Protein AF-A0A6F9CBX0-F1 (afdb_monomer_lite)

pLDDT: mean 70.44, std 23.25, range [24.77, 94.94]

Foldseek 3Di:
DLVADDDQFGPDDKFDKEFCQDDPDDDHYDPPVVVVVVLCVDPVSQQVPCCHVVHPDDDPDSNPDPLGDIDIGFRDKDKAFPVSDPDPPPDDPPPPDPVVVPPCDPPPPDDRIDIDDRDQADDFDWDDADPPTDTDKDKDWAAGDDSPDDCPPWDQDDWDKAFDLVCVVVLCVLQVFDNNDHSRVRGPDHDDPVSCPPTDIDIDRDTNPRWIDMRDSDPDDDDDDDTDDDDDPDDDDDDDDDDDDDDDDDDDDDDDDDDDDDD

Secondary structure (DSSP, 8-state):
-GGGEETTEESSPPEEEEESB--SSS-S--B-HHHHHHHHTSTTHHHHSTTSTT-S---SSGGG-SS--EEEE---SEEEEGGGS---SS-------TTGGGS---TTSS-SEEEE---PPP---EESSGGG-EE--EEEEE----SS--S-SPPEEEEEEEE-GGGHHHHHHHHT--TTS-TTTS-SSPPPGGGGTTS-EEEEEEESSSEEEEE---SS--PPPPP-PPPPPS-----------------------------

Sequence (263 aa):
VKRTYSHGTYRAGAMRQISLVGAVDEEVGDYFPEFISMLEESPFLERTLPWGTFSSLKLKSPKESDDGPIMWVRPGEQMIPVADIPKSPYIRRRSTNEIKNLQYLPRASEPREMLFDDRTRAHADHIGQGFERQTTAAVGVLKAVRCGEGAEPPRVTKDVICFHAGDFPNVVQRLQLDLHEPPLSQVSCTCLLPCFYGMMILHSPIHSTAT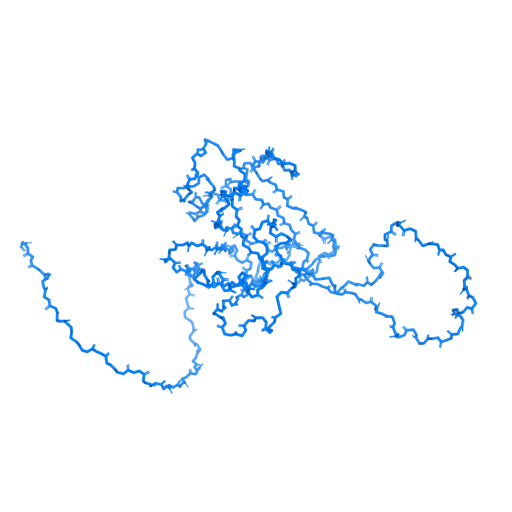LWLDVVLPGGLRACPPLRDPPGGLRACPLLKRPSRRAQGLSSIKETLQEGSG

Structure (mmCIF, N/CA/C/O backbone):
data_AF-A0A6F9CBX0-F1
#
_entry.id   AF-A0A6F9CBX0-F1
#
loop_
_atom_site.group_PDB
_atom_site.id
_atom_site.type_symbol
_atom_site.label_atom_id
_atom_site.label_alt_id
_atom_site.label_comp_id
_atom_site.label_asym_id
_atom_site.label_entity_id
_atom_site.label_seq_id
_atom_site.pdbx_PDB_ins_code
_atom_site.Cartn_x
_atom_site.Cartn_y
_atom_site.Cartn_z
_atom_site.occupancy
_atom_site.B_iso_or_equiv
_atom_site.auth_seq_id
_atom_site.auth_comp_id
_atom_site.auth_asym_id
_atom_site.auth_atom_id
_atom_site.pdbx_PDB_model_num
ATOM 1 N N . VAL A 1 1 ? 8.051 9.546 -12.289 1.00 88.19 1 VAL A N 1
ATOM 2 C CA . VAL A 1 1 ? 6.936 8.683 -12.743 1.00 88.19 1 VAL A CA 1
ATOM 3 C C . VAL A 1 1 ? 6.594 8.932 -14.211 1.00 88.19 1 VAL A C 1
ATOM 5 O O . VAL A 1 1 ? 7.078 8.165 -15.025 1.00 88.19 1 VAL A O 1
ATOM 8 N N . LYS A 1 2 ? 5.899 10.020 -14.596 1.00 92.00 2 LYS A N 1
ATOM 9 C CA . LYS A 1 2 ? 5.443 10.251 -15.992 1.00 92.00 2 LYS A CA 1
ATOM 10 C C . LYS A 1 2 ? 6.509 10.064 -17.079 1.00 92.00 2 LYS A C 1
ATOM 12 O O . LYS A 1 2 ? 6.240 9.425 -18.083 1.00 92.00 2 LYS A O 1
ATOM 17 N N . ARG A 1 3 ? 7.724 10.580 -16.862 1.00 92.44 3 ARG A N 1
ATOM 18 C CA . ARG A 1 3 ? 8.837 10.490 -17.827 1.00 92.44 3 ARG A CA 1
ATOM 19 C C . ARG A 1 3 ? 9.273 9.055 -18.147 1.00 92.44 3 ARG A C 1
ATOM 21 O O . ARG A 1 3 ? 9.777 8.815 -19.233 1.00 92.44 3 ARG A O 1
ATOM 28 N N . THR A 1 4 ? 9.150 8.139 -17.192 1.00 92.12 4 THR A N 1
ATOM 29 C CA . THR A 1 4 ? 9.693 6.774 -17.284 1.00 92.12 4 THR A CA 1
ATOM 30 C C . THR A 1 4 ? 8.614 5.703 -17.225 1.00 92.12 4 THR A C 1
ATOM 32 O O . THR A 1 4 ? 8.936 4.522 -17.124 1.00 92.12 4 THR A O 1
ATOM 35 N N . TYR A 1 5 ? 7.347 6.112 -17.253 1.00 93.56 5 TYR A N 1
ATOM 36 C CA . TYR A 1 5 ? 6.212 5.209 -17.262 1.00 93.56 5 TYR A CA 1
ATOM 37 C C . TYR A 1 5 ? 6.072 4.541 -18.631 1.00 93.56 5 TYR A C 1
ATOM 39 O O . TYR A 1 5 ? 6.150 5.210 -19.661 1.00 93.56 5 TYR A O 1
ATOM 47 N N . SER A 1 6 ? 5.843 3.232 -18.632 1.00 90.56 6 SER A N 1
ATOM 48 C CA . SER A 1 6 ? 5.586 2.443 -19.831 1.00 90.56 6 SER A CA 1
ATOM 49 C C . SER A 1 6 ? 4.774 1.204 -19.462 1.00 90.56 6 SER A C 1
ATOM 51 O O . SER A 1 6 ? 5.201 0.414 -18.625 1.00 90.56 6 SER A O 1
ATOM 53 N N . HIS A 1 7 ? 3.604 1.027 -20.082 1.00 89.25 7 HIS A N 1
ATOM 54 C CA . HIS A 1 7 ? 2.804 -0.205 -20.016 1.00 89.25 7 HIS A CA 1
ATOM 55 C C . HIS A 1 7 ? 2.495 -0.728 -18.597 1.00 89.25 7 HIS A C 1
ATOM 57 O O . HIS A 1 7 ? 2.357 -1.932 -18.391 1.00 89.25 7 HIS A O 1
ATOM 63 N N . GLY A 1 8 ? 2.322 0.169 -17.623 1.00 89.19 8 GLY A N 1
ATOM 64 C CA . GLY A 1 8 ? 1.929 -0.175 -16.251 1.00 89.19 8 GLY A CA 1
ATOM 65 C C . GLY A 1 8 ? 3.065 -0.192 -15.227 1.00 89.19 8 GLY A C 1
ATOM 66 O O . GLY A 1 8 ? 2.773 -0.252 -14.037 1.00 89.19 8 GLY A O 1
ATOM 67 N N . THR A 1 9 ? 4.324 -0.062 -15.648 1.00 93.25 9 THR A N 1
ATOM 68 C CA . THR A 1 9 ? 5.466 0.126 -14.741 1.00 93.25 9 THR A CA 1
ATOM 69 C C . THR A 1 9 ? 6.134 1.472 -14.984 1.00 93.25 9 THR A C 1
ATOM 71 O O . THR A 1 9 ? 5.880 2.153 -15.982 1.00 93.25 9 THR A O 1
ATOM 74 N N . TYR A 1 10 ? 6.978 1.907 -14.051 1.00 93.38 10 TYR A N 1
ATOM 75 C CA . TYR A 1 10 ? 7.836 3.068 -14.264 1.00 93.38 10 TYR A CA 1
ATOM 76 C C . TYR A 1 10 ? 9.228 2.847 -13.675 1.00 93.38 10 TYR A C 1
ATOM 78 O O . TYR A 1 10 ? 9.386 2.202 -12.642 1.00 93.38 10 TYR A O 1
ATOM 86 N N . ARG A 1 11 ? 10.251 3.432 -14.307 1.00 91.00 11 ARG A N 1
ATOM 87 C CA . ARG A 1 11 ? 11.638 3.370 -13.813 1.00 91.00 11 ARG A CA 1
ATOM 88 C C . ARG A 1 11 ? 11.940 4.556 -12.904 1.00 91.00 11 ARG A C 1
ATOM 90 O O . ARG A 1 11 ? 12.353 5.618 -13.374 1.00 91.00 11 ARG A O 1
ATOM 97 N N . ALA A 1 12 ? 11.631 4.412 -11.621 1.00 89.25 12 ALA A N 1
ATOM 98 C CA . ALA A 1 12 ? 12.042 5.298 -10.532 1.00 89.25 12 ALA A CA 1
ATOM 99 C C . ALA A 1 12 ? 11.874 4.559 -9.194 1.00 89.25 12 ALA A C 1
ATOM 101 O O . ALA A 1 12 ? 11.213 3.524 -9.144 1.00 89.25 12 ALA A O 1
ATOM 102 N N . GLY A 1 13 ? 12.441 5.099 -8.113 1.00 88.06 13 GLY A N 1
ATOM 103 C CA . GLY A 1 13 ? 12.214 4.556 -6.772 1.00 88.06 13 GLY A CA 1
ATOM 104 C C . GLY A 1 13 ? 10.729 4.544 -6.388 1.00 88.06 13 GLY A C 1
ATOM 105 O O . GLY A 1 13 ? 9.944 5.372 -6.865 1.00 88.06 13 GLY A O 1
ATOM 106 N N . ALA A 1 14 ? 10.352 3.601 -5.524 1.00 90.50 14 ALA A N 1
ATOM 107 C CA . ALA A 1 14 ? 9.031 3.581 -4.906 1.00 90.50 14 ALA A CA 1
ATOM 108 C C . ALA A 1 14 ? 8.819 4.836 -4.043 1.00 90.50 14 ALA A C 1
ATOM 110 O O . ALA A 1 14 ? 9.757 5.338 -3.420 1.00 90.50 14 ALA A O 1
ATOM 111 N N . MET A 1 15 ? 7.581 5.324 -3.991 1.00 90.56 15 MET A N 1
ATOM 112 C CA . MET A 1 15 ? 7.195 6.324 -2.999 1.00 90.56 15 MET A CA 1
ATOM 113 C C . MET A 1 15 ? 7.068 5.615 -1.650 1.00 90.56 15 MET A C 1
ATOM 115 O O . MET A 1 15 ? 6.385 4.592 -1.566 1.00 90.56 15 MET A O 1
ATOM 119 N N . ARG A 1 16 ? 7.739 6.136 -0.616 1.00 86.62 16 ARG A N 1
ATOM 120 C CA . ARG A 1 16 ? 7.562 5.654 0.763 1.00 86.62 16 ARG A CA 1
ATOM 121 C C . ARG A 1 16 ? 6.122 5.911 1.218 1.00 86.62 16 ARG A C 1
ATOM 123 O O . ARG A 1 16 ? 5.433 6.737 0.623 1.00 86.62 16 ARG A O 1
ATOM 130 N N . GLN A 1 17 ? 5.680 5.182 2.235 1.00 87.56 17 GLN A N 1
ATOM 131 C CA . GLN A 1 17 ? 4.385 5.429 2.859 1.00 87.56 17 GLN A CA 1
ATOM 132 C C . GLN A 1 17 ? 4.323 6.831 3.469 1.00 87.56 17 GLN A C 1
ATOM 134 O O . GLN A 1 17 ? 5.316 7.326 4.002 1.00 87.56 17 GLN A O 1
ATOM 139 N N . ILE A 1 18 ? 3.168 7.467 3.302 1.00 89.12 18 ILE A N 1
ATOM 140 C CA . ILE A 1 18 ? 2.848 8.814 3.769 1.00 89.12 18 ILE A CA 1
ATOM 141 C C . ILE A 1 18 ? 1.532 8.714 4.536 1.00 89.12 18 ILE A C 1
ATOM 143 O O . ILE A 1 18 ? 0.543 8.245 3.967 1.00 89.12 18 ILE A O 1
ATOM 147 N N . SER A 1 19 ? 1.513 9.147 5.798 1.00 90.75 19 SER A N 1
ATOM 148 C CA . SER A 1 19 ? 0.274 9.256 6.584 1.00 90.75 19 SER A CA 1
ATOM 149 C C . SER A 1 19 ? -0.631 10.344 6.011 1.00 90.75 19 SER A C 1
ATOM 151 O O . SER A 1 19 ? -0.157 11.433 5.674 1.00 90.75 19 SER A O 1
ATOM 153 N N . LEU A 1 20 ? -1.928 10.039 5.900 1.00 91.88 20 LEU A N 1
ATOM 154 C CA . LEU A 1 20 ? -2.954 10.984 5.455 1.00 91.88 20 LEU A CA 1
ATOM 155 C C . LEU A 1 20 ? -3.636 11.741 6.602 1.00 91.88 20 LEU A C 1
ATOM 157 O O . LEU A 1 20 ? -4.401 12.675 6.352 1.00 91.88 20 LEU A O 1
ATOM 161 N N . VAL A 1 21 ? -3.384 11.330 7.846 1.00 90.19 21 VAL A N 1
ATOM 162 C CA . VAL A 1 21 ? -4.034 11.878 9.044 1.00 90.19 21 VAL A CA 1
ATOM 163 C C . VAL A 1 21 ? -3.090 12.682 9.942 1.00 90.19 21 VAL A C 1
ATOM 165 O O . VAL A 1 21 ? -3.542 13.293 10.905 1.00 90.19 21 VAL A O 1
ATOM 168 N N . GLY A 1 22 ? -1.810 12.784 9.585 1.00 77.50 22 GLY A N 1
ATOM 169 C CA . GLY A 1 22 ? -0.767 13.377 10.428 1.00 77.50 22 GLY A CA 1
ATOM 170 C C . GLY A 1 22 ? -0.032 12.328 11.270 1.00 77.50 22 GLY A C 1
ATOM 171 O O . GLY A 1 22 ? -0.346 11.141 11.191 1.00 77.50 22 GLY A O 1
ATOM 172 N N . ALA A 1 23 ? 1.003 12.751 12.002 1.00 63.19 23 ALA A N 1
ATOM 173 C CA . ALA A 1 23 ? 1.926 11.862 12.714 1.00 63.19 23 ALA A CA 1
ATOM 174 C C . ALA A 1 23 ? 1.829 12.014 14.241 1.00 63.19 23 ALA A C 1
ATOM 176 O O . ALA A 1 23 ? 1.825 13.140 14.745 1.00 63.19 23 ALA A O 1
ATOM 177 N N . VAL A 1 24 ? 1.854 10.883 14.957 1.00 54.66 24 VAL A N 1
ATOM 178 C CA . VAL A 1 24 ? 2.277 10.806 16.369 1.00 54.66 24 VAL A CA 1
ATOM 179 C C . VAL A 1 24 ? 3.700 10.235 16.489 1.00 54.66 24 VAL A C 1
ATOM 181 O O . VAL A 1 24 ? 4.399 10.608 17.425 1.00 54.66 24 VAL A O 1
ATOM 184 N N . ASP A 1 25 ? 4.198 9.463 15.509 1.00 52.06 25 ASP A N 1
ATOM 185 C CA . ASP A 1 25 ? 5.596 8.999 15.477 1.00 52.06 25 ASP A CA 1
ATOM 186 C C . ASP A 1 25 ? 6.192 8.923 14.050 1.00 52.06 25 ASP A C 1
ATOM 188 O O . ASP A 1 25 ? 5.476 8.697 13.077 1.00 52.06 25 ASP A O 1
ATOM 192 N N . GLU A 1 26 ? 7.506 9.176 13.964 1.00 53.00 26 GLU A N 1
ATOM 193 C CA . GLU A 1 26 ? 8.439 9.439 12.835 1.00 53.00 26 GLU A CA 1
ATOM 194 C C . GLU A 1 26 ? 8.138 8.952 11.382 1.00 53.00 26 GLU A C 1
ATOM 196 O O . GLU A 1 26 ? 9.028 8.444 10.690 1.00 53.00 26 GLU A O 1
ATOM 201 N N . GLU A 1 27 ? 6.954 9.205 10.815 1.00 57.31 27 GLU A N 1
ATOM 202 C CA . GLU A 1 27 ? 6.702 9.037 9.372 1.00 57.31 27 GLU A CA 1
ATOM 203 C C . GLU A 1 27 ? 6.227 10.316 8.659 1.00 57.31 27 GLU A C 1
ATOM 205 O O . GLU A 1 27 ? 5.489 11.146 9.184 1.00 57.31 27 GLU A O 1
ATOM 210 N N . VAL A 1 28 ? 6.710 10.491 7.423 1.00 69.19 28 VAL A N 1
ATOM 211 C CA . VAL A 1 28 ? 6.572 11.700 6.596 1.00 69.19 28 VAL A CA 1
ATOM 212 C C . VAL A 1 28 ? 5.124 11.827 6.111 1.00 69.19 28 VAL A C 1
ATOM 214 O O . VAL A 1 28 ? 4.765 11.224 5.105 1.00 69.19 28 VAL A O 1
ATOM 217 N N . GLY A 1 29 ? 4.288 12.596 6.807 1.00 77.00 29 GLY A N 1
ATOM 218 C CA . GLY A 1 29 ? 2.890 12.843 6.440 1.00 77.00 29 GLY A CA 1
ATOM 219 C C . GLY A 1 29 ? 2.323 14.114 7.070 1.00 77.00 29 GLY A C 1
ATOM 220 O O . GLY A 1 29 ? 2.989 14.775 7.862 1.00 77.00 29 GLY A O 1
ATOM 221 N N . ASP A 1 30 ? 1.098 14.459 6.689 1.00 87.62 30 ASP A N 1
ATOM 222 C CA . ASP A 1 30 ? 0.321 15.584 7.223 1.00 87.62 30 ASP A CA 1
ATOM 223 C C . ASP A 1 30 ? -1.167 15.204 7.164 1.00 87.62 30 ASP A C 1
ATOM 225 O O . ASP A 1 30 ? -1.530 14.113 6.720 1.00 87.62 30 ASP A O 1
ATOM 229 N N . TYR A 1 31 ? -2.042 16.085 7.624 1.00 90.75 31 TYR A N 1
ATOM 230 C CA . TYR A 1 31 ? -3.475 15.912 7.509 1.00 90.75 31 TYR A CA 1
ATOM 231 C C . TYR A 1 31 ? -3.982 16.383 6.145 1.00 90.75 31 TYR A C 1
ATOM 233 O O . TYR A 1 31 ? -3.982 17.582 5.862 1.00 90.75 31 TYR A O 1
ATOM 241 N N . PHE A 1 32 ? -4.476 15.449 5.331 1.00 93.12 32 PHE A N 1
ATOM 242 C CA . PHE A 1 32 ? -4.999 15.741 3.995 1.00 93.12 32 PHE A CA 1
ATOM 243 C C . PHE A 1 32 ? -6.513 15.479 3.907 1.00 93.12 32 PHE A C 1
ATOM 245 O O . PHE A 1 32 ? -6.934 14.400 3.472 1.00 93.12 32 PHE A O 1
ATOM 252 N N . PRO A 1 33 ? -7.358 16.448 4.304 1.00 92.81 33 PRO A N 1
ATOM 253 C CA . PRO A 1 33 ? -8.803 16.252 4.391 1.00 92.81 33 PRO A CA 1
ATOM 254 C C . PRO A 1 33 ? -9.451 15.925 3.043 1.00 92.81 33 PRO A C 1
ATOM 256 O O . PRO A 1 33 ? -10.439 15.205 3.010 1.00 92.81 33 PRO A O 1
ATOM 259 N N . GLU A 1 34 ? -8.901 16.391 1.921 1.00 94.75 34 GLU A N 1
ATOM 260 C CA . GLU A 1 34 ? -9.456 16.125 0.591 1.00 94.75 34 GLU A CA 1
ATOM 261 C C . GLU A 1 34 ? -9.398 14.636 0.233 1.00 94.75 34 GLU A C 1
ATOM 263 O O . GLU A 1 34 ? -10.333 14.102 -0.365 1.00 94.75 34 GLU A O 1
ATOM 268 N N . PHE A 1 35 ? -8.315 13.950 0.613 1.00 92.62 35 PHE A N 1
ATOM 269 C CA . PHE A 1 35 ? -8.200 12.507 0.407 1.00 92.62 35 PHE A CA 1
ATOM 270 C C . PHE A 1 35 ? -9.083 11.733 1.379 1.00 92.62 35 PHE A C 1
ATOM 272 O O . PHE A 1 35 ? -9.676 10.736 0.977 1.00 92.62 35 PHE A O 1
ATOM 279 N N . ILE A 1 36 ? -9.198 12.193 2.627 1.00 94.19 36 ILE A N 1
ATOM 280 C CA . ILE A 1 36 ? -10.086 11.571 3.611 1.00 94.19 36 ILE A CA 1
ATOM 281 C C . ILE A 1 36 ? -11.542 11.636 3.145 1.00 94.19 36 ILE A C 1
ATOM 283 O O . ILE A 1 36 ? -12.177 10.590 3.040 1.00 94.19 36 ILE A O 1
ATOM 287 N N . SER A 1 37 ? -12.025 12.816 2.749 1.00 94.94 37 SER A N 1
ATOM 288 C CA . SER A 1 37 ? -13.379 12.984 2.211 1.00 94.94 37 SER A CA 1
ATOM 289 C C . SER A 1 37 ? -13.631 12.070 1.009 1.00 94.94 37 SER A C 1
ATOM 291 O O . SER A 1 37 ? -14.679 11.442 0.922 1.00 94.94 37 SER A O 1
ATOM 293 N N . MET A 1 38 ? -12.649 11.922 0.111 1.00 94.38 38 MET A N 1
ATOM 294 C CA . MET A 1 38 ? -12.756 11.018 -1.041 1.00 94.38 38 MET A CA 1
ATOM 295 C C . MET A 1 38 ? -12.865 9.540 -0.635 1.00 94.38 38 MET A C 1
ATOM 297 O O . MET A 1 38 ? -13.540 8.765 -1.309 1.00 94.38 38 MET A O 1
ATOM 301 N N . LEU A 1 39 ? -12.192 9.117 0.440 1.00 93.81 39 LEU A N 1
ATOM 302 C CA . LEU A 1 39 ? -12.342 7.757 0.965 1.00 93.81 39 LEU A CA 1
ATOM 303 C C . LEU A 1 39 ? -13.733 7.567 1.584 1.00 93.81 39 LEU A C 1
ATOM 305 O O . LEU A 1 39 ? -14.358 6.534 1.360 1.00 93.81 39 LEU A O 1
ATOM 309 N N . GLU A 1 40 ? -14.232 8.566 2.309 1.00 94.31 40 GLU A N 1
ATOM 310 C CA . GLU A 1 40 ? -15.544 8.545 2.967 1.00 94.31 40 GLU A CA 1
ATOM 311 C C . GLU A 1 40 ? -16.727 8.560 1.985 1.00 94.31 40 GLU A C 1
ATOM 313 O O . GLU A 1 40 ? -17.806 8.088 2.331 1.00 94.31 40 GLU A O 1
ATOM 318 N N . GLU A 1 41 ? -16.536 8.991 0.732 1.00 94.88 41 GLU A N 1
ATOM 319 C CA . GLU A 1 41 ? -17.556 8.860 -0.324 1.00 94.88 41 GLU A CA 1
ATOM 320 C C . GLU A 1 41 ? -17.974 7.400 -0.577 1.00 94.88 41 GLU A C 1
ATOM 322 O O . GLU A 1 41 ? -19.073 7.138 -1.074 1.00 94.88 41 GLU A O 1
ATOM 327 N N . SER A 1 42 ? -17.112 6.431 -0.251 1.00 92.50 42 SER A N 1
ATOM 328 C CA . SER A 1 42 ? -17.435 5.010 -0.354 1.00 92.50 42 SER A CA 1
ATOM 329 C C . SER A 1 42 ? -18.167 4.526 0.904 1.00 92.50 42 SER A C 1
ATOM 331 O O . SER A 1 42 ? -17.555 4.478 1.975 1.00 92.50 42 SER A O 1
ATOM 333 N N . PRO A 1 43 ? -19.414 4.017 0.790 1.00 92.31 43 PRO A N 1
ATOM 334 C CA . PRO A 1 43 ? -20.180 3.522 1.941 1.00 92.31 43 PRO A CA 1
ATOM 335 C C . PRO A 1 43 ? -19.510 2.366 2.694 1.00 92.31 43 PRO A C 1
ATOM 337 O O . PRO A 1 43 ? -19.852 2.074 3.841 1.00 92.31 43 PRO A O 1
ATOM 340 N N . PHE A 1 44 ? -18.596 1.652 2.032 1.00 92.69 44 PHE A N 1
ATOM 341 C CA . PHE A 1 44 ? -17.793 0.616 2.668 1.00 92.69 44 PHE A CA 1
ATOM 342 C C . PHE A 1 44 ? -16.670 1.236 3.503 1.00 92.69 44 PHE A C 1
ATOM 344 O O . PHE A 1 44 ? -16.552 0.918 4.684 1.00 92.69 44 PHE A O 1
ATOM 351 N N . LEU A 1 45 ? -15.885 2.140 2.908 1.00 93.38 45 LEU A N 1
ATOM 352 C CA . LEU A 1 45 ? -14.731 2.748 3.571 1.00 93.38 45 LEU A CA 1
ATOM 353 C C . LEU A 1 45 ? -15.148 3.623 4.744 1.00 93.38 45 LEU A C 1
ATOM 355 O O . LEU A 1 45 ? -14.551 3.503 5.805 1.00 93.38 45 LEU A O 1
ATOM 359 N N . GLU A 1 46 ? -16.208 4.415 4.595 1.00 93.88 46 GLU A N 1
ATOM 360 C CA . GLU A 1 46 ? -16.776 5.228 5.677 1.00 93.88 46 GLU A CA 1
ATOM 361 C C . GLU A 1 46 ? -16.981 4.408 6.966 1.00 93.88 46 GLU A C 1
ATOM 363 O O . GLU A 1 46 ? -16.720 4.872 8.075 1.00 93.88 46 GLU A O 1
ATOM 368 N N . ARG A 1 47 ? -17.402 3.143 6.837 1.00 92.94 47 ARG A N 1
ATOM 369 C CA . ARG A 1 47 ? -17.647 2.260 7.985 1.00 92.94 47 ARG A CA 1
ATOM 370 C C . ARG A 1 47 ? -16.392 1.567 8.497 1.00 92.94 47 ARG A C 1
ATOM 372 O O . ARG A 1 47 ? -16.336 1.293 9.694 1.00 92.94 47 ARG A O 1
ATOM 379 N N . THR A 1 48 ? -15.440 1.259 7.616 1.00 93.06 48 THR A N 1
ATOM 380 C CA . THR A 1 48 ? -14.229 0.483 7.934 1.00 93.06 48 THR A CA 1
ATOM 381 C C . THR A 1 48 ? -12.997 1.333 8.241 1.00 93.06 48 THR A C 1
ATOM 383 O O . THR A 1 48 ? -11.979 0.775 8.633 1.00 93.06 48 THR A O 1
ATOM 386 N N . LEU A 1 49 ? -13.049 2.651 8.037 1.00 93.25 49 LEU A N 1
ATOM 387 C CA . LEU A 1 49 ? -11.992 3.573 8.460 1.00 93.25 49 LEU A CA 1
ATOM 388 C C . LEU A 1 49 ? -11.783 3.509 9.988 1.00 93.25 49 LEU A C 1
ATOM 390 O O . LEU A 1 49 ? -12.705 3.119 10.711 1.00 93.25 49 LEU A O 1
ATOM 394 N N . PRO A 1 50 ? -10.620 3.939 10.515 1.00 91.44 50 PRO A N 1
ATOM 395 C CA . PRO A 1 50 ? -10.323 3.855 11.950 1.00 91.44 50 PRO A CA 1
ATOM 396 C C . PRO A 1 50 ? -11.308 4.601 12.863 1.00 91.44 50 PRO A C 1
ATOM 398 O O . PRO A 1 50 ? -11.476 4.231 14.022 1.00 91.44 50 PRO A O 1
ATOM 401 N N . TRP A 1 51 ? -11.988 5.630 12.354 1.00 92.88 51 TRP A N 1
ATOM 402 C CA . TRP A 1 51 ? -13.068 6.363 13.038 1.00 92.88 51 TRP A CA 1
ATOM 403 C C . TRP A 1 51 ? -14.474 5.974 12.552 1.00 92.88 51 TRP A C 1
ATOM 405 O O . TRP A 1 51 ? -15.469 6.566 12.969 1.00 92.88 51 TRP A O 1
ATOM 415 N N . GLY A 1 52 ? -14.567 4.984 11.668 1.00 92.06 52 GLY A N 1
ATOM 416 C CA . GLY A 1 52 ? -15.818 4.453 11.153 1.00 92.06 52 GLY A CA 1
ATOM 417 C C . GLY A 1 52 ? -16.566 3.602 12.180 1.00 92.06 52 GLY A C 1
ATOM 418 O O . GLY A 1 52 ? -16.031 3.159 13.197 1.00 92.06 52 GLY A O 1
ATOM 419 N N . THR A 1 53 ? -17.840 3.333 11.898 1.00 92.00 53 THR A N 1
ATOM 420 C CA . THR A 1 53 ? -18.739 2.624 12.832 1.00 92.00 53 THR A CA 1
ATOM 421 C C . THR A 1 53 ? -18.334 1.183 13.170 1.00 92.00 53 THR A C 1
ATOM 423 O O . THR A 1 53 ? -18.793 0.664 14.186 1.00 92.00 53 THR A O 1
ATOM 426 N N . PHE A 1 54 ? -17.502 0.528 12.350 1.00 91.56 54 PHE A N 1
ATOM 427 C CA . PHE A 1 54 ? -17.012 -0.834 12.612 1.00 91.56 54 PHE A CA 1
ATOM 428 C C . PHE A 1 54 ? -15.694 -0.865 13.386 1.00 91.56 54 PHE A C 1
ATOM 430 O O . PHE A 1 54 ? -15.261 -1.939 13.801 1.00 91.56 54 PHE A O 1
ATOM 437 N N . SER A 1 55 ? -15.073 0.292 13.608 1.00 89.75 55 SER A N 1
ATOM 438 C CA . SER A 1 55 ? -13.881 0.391 14.433 1.00 89.75 55 SER A CA 1
ATOM 439 C C . SER A 1 55 ? -14.225 0.253 15.917 1.00 89.75 55 SER A C 1
ATOM 441 O O . SER A 1 55 ? -15.210 0.808 16.422 1.00 89.75 55 SER A O 1
ATOM 443 N N . SER A 1 56 ? -13.382 -0.475 16.649 1.00 88.56 56 SER A N 1
ATOM 444 C CA . SER A 1 56 ? -13.416 -0.493 18.112 1.00 88.56 56 SER A CA 1
ATOM 445 C C . SER A 1 56 ? -12.863 0.797 18.720 1.00 88.56 56 SER A C 1
ATOM 447 O O . SER A 1 56 ? -13.160 1.088 19.882 1.00 88.56 56 SER A O 1
ATOM 449 N N . LEU A 1 57 ? -12.095 1.582 17.956 1.00 86.06 57 LEU A N 1
ATOM 450 C CA . LEU A 1 57 ? -11.534 2.845 18.419 1.00 86.06 57 LEU A CA 1
ATOM 451 C C . LEU A 1 57 ? -12.632 3.888 18.660 1.00 86.06 57 LEU A C 1
ATOM 453 O O . LEU A 1 57 ? -13.671 3.922 17.997 1.00 86.06 57 LEU A O 1
ATOM 457 N N . LYS A 1 58 ? -12.391 4.763 19.638 1.00 85.94 58 LYS A N 1
ATOM 458 C CA . LYS A 1 58 ? -13.261 5.895 19.986 1.00 85.94 58 LYS A CA 1
ATOM 459 C C . LYS A 1 58 ? -12.483 7.196 19.824 1.00 85.94 58 LYS A C 1
ATOM 461 O O . LYS A 1 58 ? -12.132 7.844 20.804 1.00 85.94 58 LYS A O 1
ATOM 466 N N . LEU A 1 59 ? -12.187 7.530 18.571 1.00 86.25 59 LEU A N 1
ATOM 467 C CA . LEU A 1 59 ? -11.452 8.739 18.199 1.00 86.25 59 LEU A CA 1
ATOM 468 C C . LEU A 1 59 ? -12.397 9.942 18.113 1.00 86.25 59 LEU A C 1
ATOM 470 O O . LEU A 1 59 ? -13.549 9.798 17.698 1.00 86.25 59 LEU A O 1
ATOM 474 N N . LYS A 1 60 ? -11.918 11.134 18.486 1.00 84.19 60 LYS A N 1
ATOM 475 C CA . LYS A 1 60 ? -12.672 12.389 18.305 1.00 84.19 60 LYS A CA 1
ATOM 476 C C . LYS A 1 60 ? -12.408 13.017 16.946 1.00 84.19 60 LYS A C 1
ATOM 478 O O . LYS A 1 60 ? -13.249 13.758 16.443 1.00 84.19 60 LYS A O 1
ATOM 483 N N . SER A 1 61 ? -11.239 12.749 16.372 1.00 87.81 61 SER A N 1
ATOM 484 C CA . SER A 1 61 ? -10.871 13.222 15.043 1.00 87.81 61 SER A CA 1
ATOM 485 C C . SER A 1 61 ? -9.971 12.217 14.318 1.00 87.81 61 SER A C 1
ATOM 487 O O . SER A 1 61 ? -9.253 11.468 14.982 1.00 87.81 61 SER A O 1
ATOM 489 N N . PRO A 1 62 ? -9.943 12.232 12.971 1.00 90.25 62 PRO A N 1
ATOM 490 C CA . PRO A 1 62 ? -9.035 11.393 12.189 1.00 90.25 62 PRO A CA 1
ATOM 491 C C . PRO A 1 62 ? -7.557 11.542 12.570 1.00 90.25 62 PRO A C 1
ATOM 493 O O . PRO A 1 62 ? -6.809 10.574 12.523 1.00 90.25 62 PRO A O 1
ATOM 496 N N . LYS A 1 63 ? -7.150 12.745 13.000 1.00 88.94 63 LYS A N 1
ATOM 497 C CA . LYS A 1 63 ? -5.765 13.090 13.365 1.00 88.94 63 LYS A CA 1
ATOM 498 C C . LYS A 1 63 ? -5.226 12.367 14.595 1.00 88.94 63 LYS A C 1
ATOM 500 O O . LYS A 1 63 ? -4.034 12.425 14.858 1.00 88.94 63 LYS A O 1
ATOM 505 N N . GLU A 1 64 ? -6.108 11.754 15.375 1.00 86.25 64 GLU A N 1
ATOM 506 C CA . GLU A 1 64 ? -5.750 10.988 16.570 1.00 86.25 64 GLU A CA 1
ATOM 507 C C . GLU A 1 64 ? -5.506 9.504 16.245 1.00 86.25 64 GLU A C 1
ATOM 509 O O . GLU A 1 64 ? -5.311 8.710 17.159 1.00 86.25 64 GLU A O 1
ATOM 514 N N . SER A 1 65 ? -5.586 9.104 14.970 1.00 85.88 65 SER A N 1
ATOM 515 C CA . SER A 1 65 ? -5.422 7.712 14.559 1.00 85.88 65 SER A CA 1
ATOM 516 C C . SER A 1 65 ? -3.975 7.371 14.212 1.00 85.88 65 SER A C 1
ATOM 518 O O . SER A 1 65 ? -3.386 8.000 13.335 1.00 85.88 65 SER A O 1
ATOM 520 N N . ASP A 1 66 ? -3.466 6.296 14.818 1.00 83.94 66 ASP A N 1
ATOM 521 C CA . ASP A 1 66 ? -2.192 5.661 14.450 1.00 83.94 66 ASP A CA 1
ATOM 522 C C . ASP A 1 66 ? -2.362 4.528 13.413 1.00 83.94 66 ASP A C 1
ATOM 524 O O . ASP A 1 66 ? -1.386 4.036 12.851 1.00 83.94 66 ASP A O 1
ATOM 528 N N . ASP A 1 67 ? -3.606 4.142 13.102 1.00 85.62 67 ASP A N 1
ATOM 529 C CA . ASP A 1 67 ? -3.939 3.037 12.185 1.00 85.62 67 ASP A CA 1
ATOM 530 C C . ASP A 1 67 ? -3.999 3.482 10.705 1.00 85.62 67 ASP A C 1
ATOM 532 O O . ASP A 1 67 ? -4.359 2.712 9.809 1.00 85.62 67 ASP A O 1
ATOM 536 N N . GLY A 1 68 ? -3.645 4.741 10.426 1.00 85.50 68 GLY A N 1
ATOM 537 C CA . GLY A 1 68 ? -3.674 5.358 9.100 1.00 85.50 68 GLY A CA 1
ATOM 538 C C . GLY A 1 68 ? -4.946 6.180 8.835 1.00 85.50 68 GLY A C 1
ATOM 539 O O . GLY A 1 68 ? -5.580 6.661 9.774 1.00 85.50 68 GLY A O 1
ATOM 540 N N . PRO A 1 69 ? -5.343 6.380 7.560 1.00 91.38 69 PRO A N 1
ATOM 541 C CA . PRO A 1 69 ? -4.807 5.758 6.346 1.00 91.38 69 PRO A CA 1
ATOM 542 C C . PRO A 1 69 ? -3.402 6.227 5.949 1.00 91.38 69 PRO A C 1
ATOM 544 O O . PRO A 1 69 ? -3.029 7.381 6.154 1.00 91.38 69 PRO A O 1
ATOM 547 N N . ILE A 1 70 ? -2.657 5.343 5.283 1.00 90.94 70 ILE A N 1
ATOM 548 C CA . ILE A 1 70 ? -1.363 5.638 4.653 1.00 90.94 70 ILE A CA 1
ATOM 549 C C . ILE A 1 70 ? -1.432 5.436 3.132 1.00 90.94 70 ILE A C 1
ATOM 551 O O . ILE A 1 70 ? -2.141 4.562 2.633 1.00 90.94 70 ILE A O 1
ATOM 555 N N . MET A 1 71 ? -0.668 6.231 2.379 1.00 92.25 71 MET A N 1
ATOM 556 C CA . MET A 1 71 ? -0.574 6.159 0.917 1.00 92.25 71 MET A CA 1
ATOM 557 C C . MET A 1 71 ? 0.869 5.921 0.467 1.00 92.25 71 MET A C 1
ATOM 559 O O . MET A 1 71 ? 1.792 6.594 0.915 1.00 92.25 71 MET A O 1
ATOM 563 N N . TRP A 1 72 ? 1.070 5.001 -0.477 1.00 92.69 72 TRP A N 1
ATOM 564 C CA . TRP A 1 72 ? 2.363 4.736 -1.117 1.00 92.69 72 TRP A CA 1
ATOM 565 C C . TRP A 1 72 ? 2.178 4.367 -2.595 1.00 92.69 72 TRP A C 1
ATOM 567 O O . TRP A 1 72 ? 1.075 4.056 -3.043 1.00 92.69 72 TRP A O 1
ATOM 577 N N . VAL A 1 73 ? 3.264 4.399 -3.374 1.00 94.12 73 VAL A N 1
ATOM 578 C CA . VAL A 1 73 ? 3.250 4.050 -4.806 1.00 94.12 73 VAL A CA 1
ATOM 579 C C . VAL A 1 73 ? 4.420 3.128 -5.125 1.00 94.12 73 VAL A C 1
ATOM 581 O O . VAL A 1 73 ? 5.571 3.424 -4.796 1.00 94.12 73 VAL A O 1
ATOM 584 N N . ARG A 1 74 ? 4.122 2.010 -5.791 1.00 94.75 74 ARG A N 1
ATOM 585 C CA . ARG A 1 74 ? 5.092 0.983 -6.188 1.00 94.75 74 ARG A CA 1
ATOM 586 C C . ARG A 1 74 ? 5.325 1.009 -7.710 1.00 94.75 74 ARG A C 1
ATOM 588 O O . ARG A 1 74 ? 4.363 1.228 -8.450 1.00 94.75 74 ARG A O 1
ATOM 595 N N . PRO A 1 75 ? 6.572 0.827 -8.186 1.00 94.19 75 PRO A N 1
ATOM 596 C CA . PRO A 1 75 ? 6.914 0.883 -9.611 1.00 94.19 75 PRO A CA 1
ATOM 597 C C . PRO A 1 75 ? 6.538 -0.368 -10.414 1.00 94.19 75 PRO A C 1
ATOM 599 O O . PRO A 1 75 ? 6.496 -0.282 -11.644 1.00 94.19 75 PRO A O 1
ATOM 602 N N . GLY A 1 76 ? 6.260 -1.489 -9.745 1.00 93.88 76 GLY A N 1
ATOM 603 C CA . GLY A 1 76 ? 5.991 -2.790 -10.350 1.00 93.88 76 GLY A CA 1
ATOM 604 C C . GLY A 1 76 ? 7.266 -3.597 -10.613 1.00 93.88 76 GLY A C 1
ATOM 605 O O . GLY A 1 76 ? 8.330 -3.032 -10.896 1.00 93.88 76 GLY A O 1
ATOM 606 N N . GLU A 1 77 ? 7.138 -4.926 -10.529 1.00 93.12 77 GLU A N 1
ATOM 607 C CA . GLU A 1 77 ? 8.207 -5.888 -10.826 1.00 93.12 77 GLU A CA 1
ATOM 608 C C . GLU A 1 77 ? 8.634 -5.754 -12.295 1.00 93.12 77 GLU A C 1
ATOM 610 O O . GLU A 1 77 ? 7.794 -5.693 -13.197 1.00 93.12 77 GLU A O 1
ATOM 615 N N . GLN A 1 78 ? 9.940 -5.635 -12.546 1.00 93.25 78 GLN A N 1
ATOM 616 C CA . GLN A 1 78 ? 10.462 -5.358 -13.888 1.00 93.25 78 GLN A CA 1
ATOM 617 C C . GLN A 1 78 ? 11.948 -5.710 -14.022 1.00 93.25 78 GLN A C 1
ATOM 619 O O . GLN A 1 78 ? 12.694 -5.706 -13.044 1.00 93.25 78 GLN A O 1
ATOM 624 N N . MET A 1 79 ? 12.398 -5.941 -15.256 1.00 90.88 79 MET A N 1
ATOM 625 C CA . MET A 1 79 ? 13.824 -6.029 -15.579 1.00 90.88 79 MET A CA 1
ATOM 626 C C . MET A 1 79 ? 14.405 -4.618 -15.740 1.00 90.88 79 MET A C 1
ATOM 628 O O . MET A 1 79 ? 13.922 -3.820 -16.548 1.00 90.88 79 MET A O 1
ATOM 632 N N . ILE A 1 80 ? 15.444 -4.302 -14.969 1.00 88.94 80 ILE A N 1
ATOM 633 C CA . ILE A 1 80 ? 16.155 -3.021 -15.012 1.00 88.94 80 ILE A CA 1
ATOM 634 C C . ILE A 1 80 ? 17.510 -3.221 -15.701 1.00 88.94 80 ILE A C 1
ATOM 636 O O . ILE A 1 80 ? 18.313 -4.028 -15.224 1.00 88.94 80 ILE A O 1
ATOM 640 N N . PRO A 1 81 ? 17.817 -2.483 -16.784 1.00 86.56 81 PRO A N 1
ATOM 641 C CA . PRO A 1 81 ? 19.146 -2.500 -17.384 1.00 86.56 81 PRO A CA 1
ATOM 642 C C . PRO A 1 81 ? 20.213 -2.104 -16.363 1.00 86.56 81 PRO A C 1
ATOM 644 O O . PRO A 1 81 ? 20.056 -1.114 -15.653 1.00 86.56 81 PRO A O 1
ATOM 647 N N . VAL A 1 82 ? 21.344 -2.811 -16.327 1.00 81.06 82 VAL A N 1
ATOM 648 C CA . VAL A 1 82 ? 22.421 -2.527 -15.354 1.00 81.06 82 VAL A CA 1
ATOM 649 C C . VAL A 1 82 ? 22.993 -1.107 -15.505 1.00 81.06 82 VAL A C 1
ATOM 651 O O . VAL A 1 82 ? 23.508 -0.539 -14.544 1.00 81.06 82 VAL A O 1
ATOM 654 N N . ALA A 1 83 ? 22.861 -0.495 -16.686 1.00 76.50 83 ALA A N 1
ATOM 655 C CA . ALA A 1 83 ? 23.223 0.904 -16.923 1.00 76.50 83 ALA A CA 1
ATOM 656 C C . ALA A 1 83 ? 22.338 1.910 -16.159 1.00 76.50 83 ALA A C 1
ATOM 658 O O . ALA A 1 83 ? 22.824 2.980 -15.798 1.00 76.50 83 ALA A O 1
ATOM 659 N N . ASP A 1 84 ? 21.080 1.550 -15.895 1.00 71.88 84 ASP A N 1
ATOM 660 C CA . ASP A 1 84 ? 20.088 2.391 -15.216 1.00 71.88 84 ASP A CA 1
ATOM 661 C C . ASP A 1 84 ? 20.142 2.220 -13.685 1.00 71.88 84 ASP A C 1
ATOM 663 O O . ASP A 1 84 ? 19.516 2.988 -12.952 1.00 71.88 84 ASP A O 1
ATOM 667 N N . ILE A 1 85 ? 20.889 1.228 -13.181 1.00 69.19 85 ILE A N 1
ATOM 668 C CA . ILE A 1 85 ? 21.053 0.996 -11.744 1.00 69.19 85 ILE A CA 1
ATOM 669 C C . ILE A 1 85 ? 21.939 2.106 -11.163 1.00 69.19 85 ILE A C 1
ATOM 671 O O . ILE A 1 85 ? 23.093 2.253 -11.587 1.00 69.19 85 ILE A O 1
ATOM 675 N N . PRO A 1 86 ? 21.460 2.868 -10.161 1.00 64.06 86 PRO A N 1
ATOM 676 C CA . PRO A 1 86 ? 22.280 3.864 -9.491 1.00 64.06 86 PRO A CA 1
ATOM 677 C C . PRO A 1 86 ? 23.514 3.187 -8.891 1.00 64.06 86 PRO A C 1
ATOM 679 O O . PRO A 1 86 ? 23.415 2.368 -7.976 1.00 64.06 86 PRO A O 1
ATOM 682 N N . LYS A 1 87 ? 24.703 3.513 -9.403 1.00 61.81 87 LYS A N 1
ATOM 683 C CA . LYS A 1 87 ? 25.951 3.093 -8.763 1.00 61.81 87 LYS A CA 1
ATOM 684 C C . LYS A 1 87 ? 26.027 3.814 -7.419 1.00 61.81 87 LYS A C 1
ATOM 686 O O . LYS A 1 87 ? 26.106 5.039 -7.393 1.00 61.81 87 LYS A O 1
ATOM 691 N N . SER A 1 88 ? 25.977 3.061 -6.320 1.00 50.56 88 SER A N 1
ATOM 692 C CA . SER A 1 88 ? 26.189 3.606 -4.976 1.00 50.56 88 SER A CA 1
ATOM 693 C C . SER A 1 88 ? 27.484 4.440 -4.937 1.00 50.56 88 SER A C 1
ATOM 695 O O . SER A 1 88 ? 28.497 3.990 -5.486 1.00 50.56 88 SER A O 1
ATOM 697 N N . PRO A 1 89 ? 27.501 5.618 -4.280 1.00 50.50 89 PRO A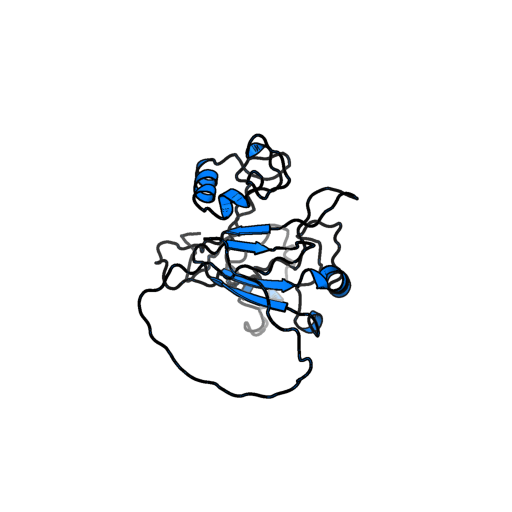 N 1
ATOM 698 C CA . PRO A 1 89 ? 28.717 6.410 -4.080 1.00 50.50 89 PRO A CA 1
ATOM 699 C C . PRO A 1 89 ? 29.785 5.722 -3.208 1.00 50.50 89 PRO A C 1
ATOM 701 O O . PRO A 1 89 ? 30.887 6.250 -3.056 1.00 50.50 89 PRO A O 1
ATOM 704 N N . TYR A 1 90 ? 29.495 4.560 -2.613 1.00 46.06 90 TYR A N 1
ATOM 705 C CA . TYR A 1 90 ? 30.396 3.897 -1.673 1.00 46.06 90 TYR A CA 1
ATOM 706 C C . TYR A 1 90 ? 31.495 3.080 -2.386 1.00 46.06 90 TYR A C 1
ATOM 708 O O . TYR A 1 90 ? 31.291 1.953 -2.829 1.00 46.06 90 TYR A O 1
ATOM 716 N N . ILE A 1 91 ? 32.667 3.718 -2.506 1.00 47.34 91 ILE A N 1
ATOM 717 C CA . ILE A 1 91 ? 34.035 3.189 -2.679 1.00 47.34 91 ILE A CA 1
ATOM 718 C C . ILE A 1 91 ? 34.178 1.955 -3.590 1.00 47.34 91 ILE A C 1
ATOM 720 O O . ILE A 1 91 ? 34.249 0.813 -3.141 1.00 47.34 91 ILE A O 1
ATOM 724 N N . ARG A 1 92 ? 34.460 2.195 -4.877 1.00 48.09 92 ARG A N 1
ATOM 725 C CA . ARG A 1 92 ? 35.370 1.308 -5.617 1.00 48.09 92 ARG A CA 1
ATOM 726 C C . ARG A 1 92 ? 36.792 1.818 -5.425 1.00 48.09 92 ARG A C 1
ATOM 728 O O . ARG A 1 92 ? 37.211 2.748 -6.113 1.00 48.09 92 ARG A O 1
ATOM 735 N N . ARG A 1 93 ? 37.562 1.181 -4.534 1.00 48.88 93 ARG A N 1
ATOM 736 C CA . ARG A 1 93 ? 39.025 1.166 -4.678 1.00 48.88 93 ARG A CA 1
ATOM 737 C C . ARG A 1 93 ? 39.301 0.563 -6.055 1.00 48.88 93 ARG A C 1
ATOM 739 O O . ARG A 1 93 ? 39.119 -0.636 -6.243 1.00 48.88 93 ARG A O 1
ATOM 746 N N . ARG A 1 94 ? 39.668 1.391 -7.038 1.00 50.94 94 ARG A N 1
ATOM 747 C CA . ARG A 1 94 ? 40.217 0.895 -8.304 1.00 50.94 94 ARG A CA 1
ATOM 748 C C . ARG A 1 94 ? 41.529 0.199 -7.953 1.00 50.94 94 ARG A C 1
ATOM 750 O O . ARG A 1 94 ? 42.520 0.878 -7.710 1.00 50.94 94 ARG A O 1
ATOM 757 N N . SER A 1 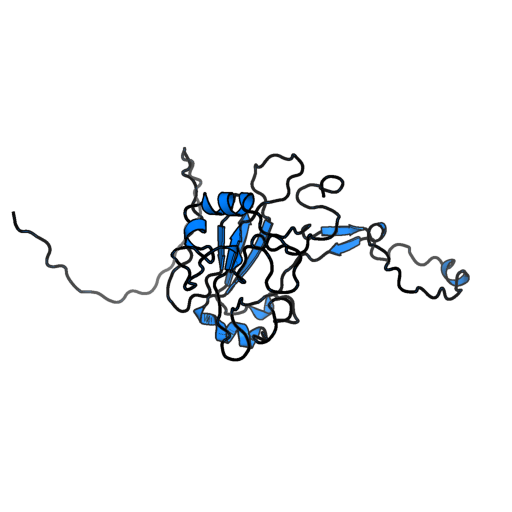95 ? 41.541 -1.130 -7.881 1.00 52.09 95 SER A N 1
ATOM 758 C CA . SER A 1 95 ? 42.803 -1.835 -8.066 1.00 52.09 95 SER A CA 1
ATOM 759 C C . SER A 1 95 ? 43.126 -1.754 -9.556 1.00 52.09 95 SER A C 1
ATOM 761 O O . SER A 1 95 ? 42.310 -2.072 -10.423 1.00 52.09 95 SER A O 1
ATOM 763 N N . THR A 1 96 ? 44.292 -1.201 -9.853 1.00 54.97 96 THR A N 1
ATOM 764 C CA . THR A 1 96 ? 44.873 -1.093 -11.188 1.00 54.97 96 THR A CA 1
ATOM 765 C C . THR A 1 96 ? 45.077 -2.495 -11.756 1.00 54.97 96 THR A C 1
ATOM 767 O O . THR A 1 96 ? 46.035 -3.170 -11.399 1.00 54.97 96 THR A O 1
ATOM 770 N N . ASN A 1 97 ? 44.168 -2.954 -12.613 1.00 56.03 97 ASN A N 1
ATOM 771 C CA . ASN A 1 97 ? 44.338 -4.179 -13.400 1.00 56.03 97 ASN A CA 1
ATOM 772 C C . ASN A 1 97 ? 43.771 -3.994 -14.816 1.00 56.03 97 ASN A C 1
ATOM 774 O O . ASN A 1 97 ? 43.055 -4.837 -15.349 1.00 56.03 97 ASN A O 1
ATOM 778 N N . GLU A 1 98 ? 44.117 -2.871 -15.446 1.00 59.38 98 GLU A N 1
ATOM 779 C CA . GLU A 1 98 ? 43.709 -2.535 -16.818 1.00 59.38 98 GLU A CA 1
ATOM 780 C C . GLU A 1 98 ? 44.285 -3.510 -17.862 1.00 59.38 98 GLU A C 1
ATOM 782 O O . GLU A 1 98 ? 43.707 -3.692 -18.929 1.00 59.38 98 GLU A O 1
ATOM 787 N N . ILE A 1 99 ? 45.362 -4.228 -17.524 1.00 56.62 99 ILE A N 1
ATOM 788 C CA . ILE A 1 99 ? 46.055 -5.155 -18.432 1.00 56.62 99 ILE A CA 1
ATOM 789 C C . ILE A 1 99 ? 45.359 -6.532 -18.515 1.00 56.62 99 ILE A C 1
ATOM 791 O O . ILE A 1 99 ? 45.468 -7.213 -19.531 1.00 56.62 99 ILE A O 1
ATOM 795 N N . LYS A 1 100 ? 44.564 -6.936 -17.510 1.00 53.25 100 LYS A N 1
ATOM 796 C CA . LYS A 1 100 ? 43.802 -8.207 -17.556 1.00 53.25 100 LYS A CA 1
ATOM 797 C C . LYS A 1 100 ? 42.493 -8.112 -18.354 1.00 53.25 100 LYS A C 1
ATOM 799 O O . LYS A 1 100 ? 41.957 -9.139 -18.750 1.00 53.25 100 LYS A O 1
ATOM 804 N N . ASN A 1 101 ? 42.025 -6.898 -18.652 1.00 53.72 101 ASN A N 1
ATOM 805 C CA . ASN A 1 101 ? 40.795 -6.646 -19.416 1.00 53.72 101 ASN A CA 1
ATOM 806 C C . ASN A 1 101 ? 40.986 -6.702 -20.947 1.00 53.72 101 ASN A C 1
ATOM 808 O O . ASN A 1 101 ? 40.018 -6.540 -21.686 1.00 53.72 101 ASN A O 1
ATOM 812 N N . LEU A 1 102 ? 42.218 -6.917 -21.428 1.00 55.00 102 LEU A N 1
ATOM 813 C CA . LEU A 1 102 ? 42.530 -7.112 -22.852 1.00 55.00 102 LEU A CA 1
ATOM 814 C C . LEU A 1 102 ? 42.462 -8.581 -23.291 1.00 55.00 102 LEU A C 1
ATOM 816 O O . LEU A 1 102 ? 42.430 -8.858 -24.490 1.00 55.00 102 LEU A O 1
ATOM 820 N N . GLN A 1 103 ? 42.412 -9.530 -22.351 1.00 56.78 103 GLN A N 1
ATOM 821 C CA . GLN A 1 103 ? 42.050 -10.899 -22.696 1.00 56.78 103 GLN A CA 1
ATOM 822 C C . GLN A 1 103 ? 40.558 -10.910 -23.010 1.00 56.78 103 GLN A C 1
ATOM 824 O O . GLN A 1 103 ? 39.740 -10.592 -22.151 1.00 56.78 103 GLN A O 1
ATOM 829 N N . TYR A 1 104 ? 40.240 -11.229 -24.265 1.00 53.72 104 TYR A N 1
ATOM 830 C CA . TYR A 1 104 ? 38.909 -11.499 -24.805 1.00 53.72 104 TYR A CA 1
ATOM 831 C C . TYR A 1 104 ? 38.170 -12.534 -23.937 1.00 53.72 104 TYR A C 1
ATOM 833 O O . TYR A 1 104 ? 38.069 -13.710 -24.274 1.00 53.72 104 TYR A O 1
ATOM 841 N N . LEU A 1 105 ? 37.645 -12.106 -22.796 1.00 53.50 105 LEU A N 1
ATOM 842 C CA . LEU A 1 105 ? 36.600 -12.831 -22.105 1.00 53.50 105 LEU A CA 1
ATOM 843 C C . LEU A 1 105 ? 35.300 -12.512 -22.847 1.00 53.50 105 LEU A C 1
ATOM 845 O O . LEU A 1 105 ? 35.048 -11.337 -23.149 1.00 53.50 105 LEU A O 1
ATOM 849 N N . PRO A 1 106 ? 34.488 -13.521 -23.211 1.00 50.41 106 PRO A N 1
ATOM 850 C CA . PRO A 1 106 ? 33.255 -13.288 -23.939 1.00 50.41 106 PRO A CA 1
ATOM 851 C C . PRO A 1 106 ? 32.406 -12.274 -23.176 1.00 50.41 106 PRO A C 1
ATOM 853 O O . PRO A 1 106 ? 31.973 -12.529 -22.056 1.00 50.41 106 PRO A O 1
ATOM 856 N N . ARG A 1 107 ? 32.110 -11.135 -23.811 1.00 55.53 107 ARG A N 1
ATOM 857 C CA . ARG A 1 107 ? 31.246 -10.046 -23.309 1.00 55.53 107 ARG A CA 1
ATOM 858 C C . ARG A 1 107 ? 29.780 -10.493 -23.064 1.00 55.53 107 ARG A C 1
ATOM 860 O O . ARG A 1 107 ? 28.875 -9.662 -22.981 1.00 55.53 107 ARG A O 1
ATOM 867 N N . ALA A 1 108 ? 29.542 -11.802 -23.044 1.00 57.12 108 ALA A N 1
ATOM 868 C CA . ALA A 1 108 ? 28.271 -12.502 -22.969 1.00 57.12 108 ALA A CA 1
ATOM 869 C C . ALA A 1 108 ? 27.971 -13.072 -21.569 1.00 57.12 108 ALA A C 1
ATOM 871 O O . ALA A 1 108 ? 26.842 -13.488 -21.344 1.00 57.12 108 ALA A O 1
ATOM 872 N N . SER A 1 109 ? 28.933 -13.095 -20.635 1.00 62.91 109 SER A N 1
ATOM 873 C CA . SER A 1 109 ? 2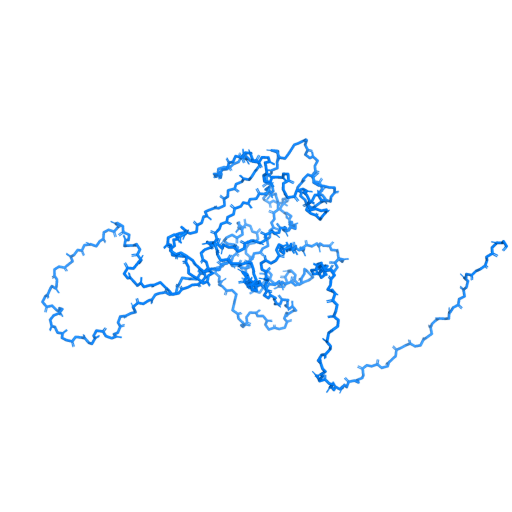8.723 -13.679 -19.298 1.00 62.91 109 SER A CA 1
ATOM 874 C C . SER A 1 109 ? 28.204 -12.701 -18.237 1.00 62.91 109 SER A C 1
ATOM 876 O O . SER A 1 109 ? 27.790 -13.143 -17.170 1.00 62.91 109 SER A O 1
ATOM 878 N N . GLU A 1 110 ? 28.235 -11.387 -18.483 1.00 65.50 110 GLU A N 1
ATOM 879 C CA . GLU A 1 110 ? 27.742 -10.396 -17.516 1.00 65.50 110 GLU A CA 1
ATOM 880 C C . GLU A 1 110 ? 26.228 -10.160 -17.678 1.00 65.50 110 GLU A C 1
ATOM 882 O O . GLU A 1 110 ? 25.782 -9.866 -18.796 1.00 65.50 110 GLU A O 1
ATOM 887 N N . PRO A 1 111 ? 25.429 -10.243 -16.592 1.00 70.75 111 PRO A N 1
ATOM 888 C CA . PRO A 1 111 ? 24.010 -9.906 -16.628 1.00 70.75 111 PRO A CA 1
ATOM 889 C C . PRO A 1 111 ? 23.814 -8.461 -17.093 1.00 70.75 111 PRO A C 1
ATOM 891 O O . PRO A 1 111 ? 24.351 -7.527 -16.502 1.00 70.75 111 PRO A O 1
ATOM 894 N N . ARG A 1 112 ? 23.057 -8.273 -18.177 1.00 82.50 112 ARG A N 1
ATOM 895 C CA . ARG A 1 112 ? 22.782 -6.943 -18.755 1.00 82.50 112 ARG A CA 1
ATOM 896 C C . ARG A 1 112 ? 21.558 -6.275 -18.140 1.00 82.50 112 ARG A C 1
ATOM 898 O O . ARG A 1 112 ? 21.394 -5.061 -18.258 1.00 82.50 112 ARG A O 1
ATOM 905 N N . GLU A 1 113 ? 20.746 -7.063 -17.453 1.00 87.31 113 GLU A N 1
ATOM 906 C CA . GLU A 1 113 ? 19.532 -6.652 -16.768 1.00 87.31 113 GLU A CA 1
ATOM 907 C C . GLU A 1 113 ? 19.460 -7.367 -15.417 1.00 87.31 113 GLU A C 1
ATOM 909 O O . GLU A 1 113 ? 19.970 -8.479 -15.263 1.00 87.31 113 GLU A O 1
ATOM 914 N N . MET A 1 114 ? 18.834 -6.722 -14.440 1.00 86.44 114 MET A N 1
ATOM 915 C CA . MET A 1 114 ? 18.551 -7.290 -13.128 1.00 86.44 114 MET A CA 1
ATOM 916 C C . MET A 1 114 ? 17.052 -7.250 -12.871 1.00 86.44 114 MET A C 1
ATOM 918 O O . MET A 1 114 ? 16.400 -6.253 -13.182 1.00 86.44 114 MET A O 1
ATOM 922 N N . LEU A 1 115 ? 16.518 -8.318 -12.283 1.00 89.88 115 LEU A N 1
ATOM 923 C CA . LEU A 1 115 ? 15.138 -8.334 -11.817 1.00 89.88 115 LEU A CA 1
ATOM 924 C C . LEU A 1 115 ? 15.011 -7.409 -10.601 1.00 89.88 115 LEU A C 1
ATOM 926 O O . LEU A 1 115 ? 15.730 -7.561 -9.614 1.00 89.88 115 LEU A O 1
ATOM 930 N N . PHE A 1 116 ? 14.112 -6.436 -10.692 1.00 90.38 116 PHE A N 1
ATOM 931 C CA . PHE A 1 116 ? 13.644 -5.665 -9.552 1.00 90.38 116 PHE A CA 1
ATOM 932 C C . PHE A 1 116 ? 12.397 -6.350 -8.995 1.00 90.38 116 PHE A C 1
ATOM 934 O O . PHE A 1 116 ? 11.312 -6.199 -9.556 1.00 90.38 116 PHE A O 1
ATOM 941 N N . ASP A 1 117 ? 12.567 -7.102 -7.909 1.00 90.44 117 ASP A N 1
ATOM 942 C CA . ASP A 1 117 ? 11.464 -7.758 -7.209 1.00 90.44 117 ASP A CA 1
ATOM 943 C C . ASP A 1 117 ? 10.636 -6.731 -6.422 1.00 90.44 117 ASP A C 1
ATOM 945 O O . ASP A 1 117 ? 11.090 -6.147 -5.433 1.00 90.44 117 ASP A O 1
ATOM 949 N N . ASP A 1 118 ? 9.388 -6.529 -6.841 1.00 91.75 118 ASP A N 1
ATOM 950 C CA . ASP A 1 118 ? 8.436 -5.636 -6.182 1.00 91.75 118 ASP A CA 1
ATOM 951 C C . ASP A 1 118 ? 7.455 -6.447 -5.323 1.00 91.75 118 ASP A C 1
ATOM 953 O O . ASP A 1 118 ? 6.298 -6.653 -5.686 1.00 91.75 118 ASP A O 1
ATOM 957 N N . ARG A 1 119 ? 7.947 -6.973 -4.195 1.00 89.50 119 ARG A N 1
ATOM 958 C CA . ARG A 1 119 ? 7.191 -7.907 -3.345 1.00 89.50 119 ARG A CA 1
ATOM 959 C C . ARG A 1 119 ? 7.173 -7.465 -1.889 1.00 89.50 119 ARG A C 1
ATOM 961 O O . ARG A 1 119 ? 8.191 -7.028 -1.355 1.00 89.50 119 ARG A O 1
ATOM 968 N N . THR A 1 120 ? 6.031 -7.660 -1.238 1.00 87.94 120 THR A N 1
ATOM 969 C CA . THR A 1 120 ? 5.910 -7.625 0.224 1.00 87.94 120 THR A CA 1
ATOM 970 C C . THR A 1 120 ? 5.900 -9.065 0.716 1.00 87.94 120 THR A C 1
ATOM 972 O O . THR A 1 120 ? 5.174 -9.898 0.174 1.00 87.94 120 THR A O 1
ATOM 975 N N . ARG A 1 121 ? 6.746 -9.387 1.698 1.00 86.94 121 ARG A N 1
ATOM 976 C CA . ARG A 1 121 ? 6.785 -10.740 2.266 1.00 86.94 121 ARG A CA 1
ATOM 977 C C . ARG A 1 121 ? 5.531 -11.005 3.109 1.00 86.94 121 ARG A C 1
ATOM 979 O O . ARG A 1 121 ? 4.823 -10.066 3.473 1.00 86.94 121 ARG A O 1
ATOM 986 N N . ALA A 1 122 ? 5.254 -12.275 3.402 1.00 87.75 122 ALA A N 1
ATOM 987 C CA . ALA A 1 122 ? 4.131 -12.627 4.265 1.00 87.75 122 ALA A CA 1
ATOM 988 C C . ALA A 1 122 ? 4.291 -12.004 5.652 1.00 87.75 122 ALA A C 1
ATOM 990 O O . ALA A 1 122 ? 5.379 -12.006 6.222 1.00 87.75 122 ALA A O 1
ATOM 991 N N . HIS A 1 123 ? 3.186 -11.486 6.163 1.00 89.81 123 HIS A N 1
ATOM 992 C CA . HIS A 1 123 ? 3.084 -1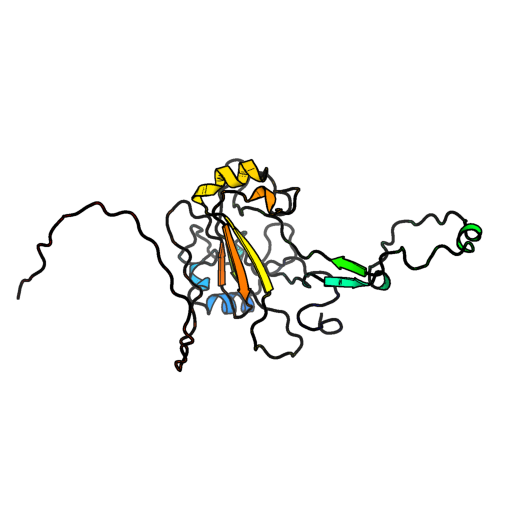0.874 7.473 1.00 89.81 123 HIS A CA 1
ATOM 993 C C . HIS A 1 123 ? 1.639 -10.984 7.953 1.00 89.81 123 HIS A C 1
ATOM 995 O O . HIS A 1 123 ? 0.733 -11.298 7.178 1.00 89.81 123 HIS A O 1
ATOM 1001 N N . ALA A 1 124 ? 1.445 -10.721 9.235 1.00 89.88 124 ALA A N 1
ATOM 1002 C CA . ALA A 1 124 ? 0.157 -10.410 9.819 1.00 89.88 124 ALA A CA 1
ATOM 1003 C C . ALA A 1 124 ? 0.233 -9.027 10.469 1.00 89.88 124 ALA A C 1
ATOM 1005 O O . ALA A 1 124 ? 1.190 -8.717 11.192 1.00 89.88 124 ALA A O 1
ATOM 1006 N N . ASP A 1 125 ? -0.778 -8.204 10.212 1.00 88.00 125 ASP A N 1
ATOM 1007 C CA . ASP A 1 125 ? -0.879 -6.868 10.784 1.00 88.00 125 ASP A CA 1
ATOM 1008 C C . ASP A 1 125 ? -1.355 -6.928 12.230 1.00 88.00 125 ASP A C 1
ATOM 1010 O O . ASP A 1 125 ? -2.207 -7.740 12.602 1.00 88.00 125 ASP A O 1
ATOM 1014 N N . HIS A 1 126 ? -0.780 -6.060 13.057 1.00 85.44 126 HIS A N 1
ATOM 1015 C CA . HIS A 1 126 ? -1.092 -5.994 14.474 1.00 85.44 126 HIS A CA 1
ATOM 1016 C C . HIS A 1 126 ? -1.137 -4.554 14.964 1.00 85.44 126 HIS A C 1
ATOM 1018 O O . HIS A 1 126 ? -0.346 -3.726 14.517 1.00 85.44 126 HIS A O 1
ATOM 1024 N N . ILE A 1 127 ? -1.984 -4.324 15.960 1.00 82.25 127 ILE A N 1
ATOM 1025 C CA . ILE A 1 127 ? -2.018 -3.116 16.786 1.00 82.25 127 ILE A CA 1
ATOM 1026 C C . ILE A 1 127 ? -1.451 -3.413 18.180 1.00 82.25 127 ILE A C 1
ATOM 1028 O O . ILE A 1 127 ? -1.413 -4.571 18.608 1.00 82.25 127 ILE A O 1
ATOM 1032 N N . GLY A 1 128 ? -1.028 -2.368 18.893 1.00 75.56 128 GLY A N 1
ATOM 1033 C CA . GLY A 1 128 ? -0.463 -2.467 20.243 1.00 75.56 128 GLY A CA 1
ATOM 1034 C C . GLY A 1 128 ? 1.020 -2.864 20.282 1.00 75.56 128 GLY A C 1
ATOM 1035 O O . GLY A 1 128 ? 1.614 -3.268 19.281 1.00 75.56 128 GLY A O 1
ATOM 1036 N N . GLN A 1 129 ? 1.632 -2.741 21.463 1.00 70.12 129 GLN A N 1
ATOM 1037 C CA . GLN A 1 129 ? 3.040 -3.073 21.707 1.00 70.12 129 GLN A CA 1
ATOM 1038 C C . GLN A 1 129 ? 3.182 -4.175 22.768 1.00 70.12 129 GLN A C 1
ATOM 1040 O O . GLN A 1 129 ? 2.377 -4.291 23.693 1.00 70.12 129 GLN A O 1
ATOM 1045 N N . GLY A 1 130 ? 4.234 -4.991 22.653 1.00 73.31 130 GLY A N 1
ATOM 1046 C CA . GLY A 1 130 ? 4.572 -6.012 23.648 1.00 73.31 130 GLY A CA 1
ATOM 1047 C C . GLY A 1 130 ? 3.488 -7.084 23.819 1.00 73.31 130 GLY A C 1
ATOM 1048 O O . GLY A 1 130 ? 3.136 -7.776 22.867 1.00 73.31 130 GLY A O 1
ATOM 1049 N N . PHE A 1 131 ? 2.990 -7.243 25.048 1.00 67.75 131 PHE A N 1
ATOM 1050 C CA . PHE A 1 131 ? 2.017 -8.281 25.418 1.00 67.75 131 PHE A CA 1
ATOM 1051 C C . PHE A 1 131 ? 0.570 -7.956 25.023 1.00 67.75 131 PHE A C 1
ATOM 1053 O O . PHE A 1 131 ? -0.269 -8.853 25.018 1.00 67.75 131 PHE A O 1
ATOM 1060 N N . GLU A 1 132 ? 0.273 -6.703 24.675 1.00 74.38 132 GLU A N 1
ATOM 1061 C CA . GLU A 1 132 ? -1.062 -6.266 24.240 1.00 74.38 132 GLU A CA 1
ATOM 1062 C C . GLU A 1 132 ? -1.235 -6.349 22.718 1.00 74.38 132 GLU A C 1
ATOM 1064 O O . GLU A 1 132 ? -2.223 -5.859 22.173 1.00 74.38 132 GLU A O 1
ATOM 1069 N N . ARG A 1 133 ? -0.273 -6.962 22.015 1.00 79.19 133 ARG A N 1
ATOM 1070 C CA . ARG A 1 133 ? -0.288 -7.057 20.559 1.00 79.19 133 ARG A CA 1
ATOM 1071 C C . ARG A 1 133 ? -1.470 -7.910 20.096 1.00 79.19 133 ARG A C 1
ATOM 1073 O O . ARG A 1 133 ? -1.599 -9.073 20.477 1.00 79.19 133 ARG A O 1
ATOM 1080 N N . GLN A 1 134 ? -2.321 -7.336 19.256 1.00 82.81 134 GLN A N 1
ATOM 1081 C CA . GLN A 1 134 ? -3.512 -7.996 18.719 1.00 82.81 134 GLN A CA 1
ATOM 1082 C C . GLN A 1 134 ? -3.510 -7.911 17.201 1.00 82.81 134 GLN A C 1
ATOM 1084 O O . GLN A 1 134 ? -3.132 -6.884 16.643 1.00 82.81 134 GLN A O 1
ATOM 1089 N N . THR A 1 135 ? -3.926 -8.985 16.526 1.00 85.50 135 THR A N 1
ATOM 1090 C CA . THR A 1 135 ? -4.106 -8.969 15.070 1.00 85.50 135 THR A CA 1
ATOM 1091 C C . THR A 1 135 ? -5.181 -7.959 14.698 1.00 85.50 135 THR A C 1
ATOM 1093 O O . THR A 1 135 ? -6.244 -7.943 15.322 1.00 85.50 135 THR A O 1
ATOM 1096 N N . THR A 1 136 ? -4.931 -7.159 13.668 1.00 86.88 136 THR A N 1
ATOM 1097 C CA . THR A 1 136 ? -5.894 -6.178 13.157 1.00 86.88 136 THR A CA 1
ATOM 1098 C C . THR A 1 136 ? -6.298 -6.505 11.723 1.00 86.88 136 THR A C 1
ATOM 1100 O O . THR A 1 136 ? -5.609 -7.250 11.025 1.00 86.88 136 THR A O 1
ATOM 1103 N N . ALA A 1 137 ? -7.439 -5.976 11.288 1.00 89.38 137 ALA A N 1
ATOM 1104 C CA . ALA A 1 137 ? -7.847 -6.058 9.893 1.00 89.38 137 ALA A CA 1
ATOM 1105 C C . ALA A 1 137 ? -7.147 -4.962 9.081 1.00 89.38 137 ALA A C 1
ATOM 1107 O O . ALA A 1 137 ? -7.000 -3.837 9.556 1.00 89.38 137 ALA A O 1
ATOM 1108 N N . ALA A 1 138 ? -6.786 -5.265 7.837 1.00 89.12 138 ALA A N 1
ATOM 1109 C CA . ALA A 1 138 ? -6.227 -4.285 6.914 1.00 89.12 138 ALA A CA 1
ATOM 1110 C C . ALA A 1 138 ? -7.200 -4.017 5.763 1.00 89.12 138 ALA A C 1
ATOM 1112 O O . ALA A 1 138 ? -7.738 -4.938 5.147 1.00 89.12 138 ALA A O 1
ATOM 1113 N N . VAL A 1 139 ? -7.428 -2.740 5.457 1.00 91.50 139 VAL A N 1
ATOM 1114 C CA . VAL A 1 139 ? -8.262 -2.307 4.329 1.00 91.50 139 VAL A CA 1
ATOM 1115 C C . VAL A 1 139 ? -7.374 -1.564 3.338 1.00 91.50 139 VAL A C 1
ATOM 1117 O O . VAL A 1 139 ? -6.711 -0.592 3.689 1.00 91.50 139 VAL A O 1
ATOM 1120 N N . GLY A 1 140 ? -7.370 -1.999 2.081 1.00 90.50 140 GLY A N 1
ATOM 1121 C CA . GLY A 1 140 ? -6.592 -1.396 1.007 1.00 90.50 140 GLY A CA 1
ATOM 1122 C C . GLY A 1 140 ? -7.464 -0.883 -0.134 1.00 90.50 140 GLY A C 1
ATOM 1123 O O . GLY A 1 140 ? -8.398 -1.554 -0.571 1.00 90.50 140 GLY A O 1
ATOM 1124 N N . VAL A 1 141 ? -7.096 0.281 -0.671 1.00 91.19 141 VAL A N 1
ATOM 1125 C CA . VAL A 1 141 ? -7.627 0.820 -1.931 1.00 91.19 141 VAL A CA 1
ATOM 1126 C C . VAL A 1 141 ? -6.516 0.794 -2.973 1.00 91.19 141 VAL A C 1
ATOM 1128 O O . VAL A 1 141 ? -5.428 1.323 -2.747 1.00 91.19 141 VAL A O 1
ATOM 1131 N N . LEU A 1 142 ? -6.772 0.182 -4.132 1.00 90.88 142 LEU A N 1
ATOM 1132 C CA . LEU A 1 142 ? -5.780 0.074 -5.203 1.00 90.88 142 LEU A CA 1
ATOM 1133 C C . LEU A 1 142 ? -6.128 0.960 -6.397 1.00 90.88 142 LEU A C 1
ATOM 1135 O O . LEU A 1 142 ? -7.196 0.840 -6.998 1.00 90.88 142 LEU A O 1
ATOM 1139 N N . LYS A 1 143 ? -5.160 1.785 -6.802 1.00 89.88 143 LYS A N 1
ATOM 1140 C CA . LYS A 1 143 ? -5.216 2.592 -8.023 1.00 89.88 143 LYS A CA 1
ATOM 1141 C C . LYS A 1 143 ? -3.926 2.422 -8.820 1.00 89.88 143 LYS A C 1
ATOM 1143 O O . LYS A 1 143 ? -2.843 2.742 -8.340 1.00 89.88 143 LYS A O 1
ATOM 1148 N N . ALA A 1 144 ? -4.039 1.925 -10.048 1.00 91.12 144 ALA A N 1
ATOM 1149 C CA . ALA A 1 144 ? -2.921 1.806 -10.972 1.00 91.12 144 ALA A CA 1
ATOM 1150 C C . ALA A 1 144 ? -2.414 3.191 -11.370 1.00 91.12 144 ALA A C 1
ATOM 1152 O O . ALA A 1 144 ? -3.193 4.098 -11.679 1.00 91.12 144 ALA A O 1
ATOM 1153 N N . VAL A 1 145 ? -1.094 3.323 -11.446 1.00 90.69 145 VAL A N 1
ATOM 1154 C CA . VAL A 1 145 ? -0.462 4.482 -12.068 1.00 90.69 145 VAL A CA 1
ATOM 1155 C C . VAL A 1 145 ? -0.789 4.459 -13.557 1.00 90.69 145 VAL A C 1
ATOM 1157 O O . VAL A 1 145 ? -0.501 3.487 -14.248 1.00 90.69 145 VAL A O 1
ATOM 1160 N N . ARG A 1 146 ? -1.389 5.542 -14.054 1.00 87.19 146 ARG A N 1
ATOM 1161 C CA . ARG A 1 146 ? -1.695 5.732 -15.474 1.00 87.19 146 ARG A CA 1
ATOM 1162 C C . ARG A 1 146 ? -1.249 7.129 -15.870 1.00 87.19 146 ARG A C 1
ATOM 1164 O O . ARG A 1 146 ? -1.766 8.122 -15.372 1.00 87.19 146 ARG A O 1
ATOM 1171 N N . CYS A 1 147 ? -0.251 7.229 -16.739 1.00 89.25 147 CYS A N 1
ATOM 1172 C CA . CYS A 1 147 ? 0.312 8.516 -17.156 1.00 89.25 147 CYS A CA 1
ATOM 1173 C C . CYS A 1 147 ? -0.390 9.074 -18.405 1.00 89.25 147 CYS A C 1
ATOM 1175 O O . CYS A 1 147 ? 0.268 9.451 -19.369 1.00 89.25 147 CYS A O 1
ATOM 1177 N N . GLY A 1 148 ? -1.727 9.124 -18.371 1.00 83.88 148 GLY A N 1
ATOM 1178 C CA . GLY A 1 148 ? -2.585 9.535 -19.494 1.00 83.88 148 GLY A CA 1
ATOM 1179 C C . GLY A 1 148 ? -3.135 8.378 -20.335 1.00 83.88 148 GLY A C 1
ATOM 1180 O O . GLY A 1 148 ? -3.940 8.611 -21.230 1.00 83.88 148 GLY A O 1
ATOM 1181 N N . GLU A 1 149 ? -2.741 7.137 -20.042 1.00 85.12 149 GLU A N 1
ATOM 1182 C CA . GLU A 1 149 ? -3.382 5.949 -20.613 1.00 85.12 149 GLU A CA 1
ATOM 1183 C C . GLU A 1 149 ? -4.817 5.788 -20.086 1.00 85.12 149 GLU A C 1
ATOM 1185 O O . GLU A 1 149 ? -5.094 6.080 -18.919 1.00 85.12 149 GLU A O 1
ATOM 1190 N N . GLY A 1 150 ? -5.713 5.277 -20.937 1.00 81.44 150 GLY A N 1
ATOM 1191 C CA . GLY A 1 150 ? -7.102 4.986 -20.572 1.00 81.44 150 GLY A CA 1
ATOM 1192 C C . GLY A 1 150 ? -7.220 3.974 -19.428 1.00 81.44 150 GLY A C 1
ATOM 1193 O O . GLY A 1 150 ? -6.286 3.220 -19.150 1.00 81.44 150 GLY A O 1
ATOM 1194 N N . ALA A 1 151 ? -8.369 3.963 -18.747 1.00 78.19 151 ALA A N 1
ATOM 1195 C CA . ALA A 1 151 ? -8.638 3.073 -17.612 1.00 78.19 151 ALA A CA 1
ATOM 1196 C C . ALA A 1 151 ? -8.913 1.615 -18.026 1.00 78.19 151 ALA A C 1
ATOM 1198 O O . ALA A 1 151 ? -8.669 0.703 -17.236 1.00 78.19 151 ALA A O 1
ATOM 1199 N N . GLU A 1 152 ? -9.331 1.401 -19.273 1.00 80.94 152 GLU A N 1
ATOM 1200 C CA . GLU A 1 152 ? -9.768 0.106 -19.787 1.00 80.94 152 GLU A CA 1
ATOM 1201 C C . GLU A 1 152 ? -8.744 -0.527 -20.748 1.00 80.94 152 GLU A C 1
ATOM 1203 O O . GLU A 1 152 ? -8.183 0.180 -21.591 1.00 80.94 152 GLU A O 1
ATOM 1208 N N . PRO A 1 153 ? -8.512 -1.851 -20.659 1.00 82.81 153 PRO A N 1
ATOM 1209 C CA . PRO A 1 153 ? -9.025 -2.753 -19.624 1.00 82.81 153 PRO A CA 1
ATOM 1210 C C . PRO A 1 153 ? -8.349 -2.528 -18.248 1.00 82.81 153 PRO A C 1
ATOM 1212 O O . PRO A 1 153 ? -7.264 -1.925 -18.163 1.00 82.81 153 PRO A O 1
ATOM 1215 N N . PRO A 1 154 ? -8.947 -3.024 -17.149 1.00 82.44 154 PRO A N 1
ATOM 1216 C CA . PRO A 1 154 ? -8.346 -2.973 -15.823 1.00 82.44 154 PRO A CA 1
ATOM 1217 C C . PRO A 1 154 ? -7.023 -3.736 -15.790 1.00 82.44 154 PRO A C 1
ATOM 1219 O O . PRO A 1 154 ? -6.920 -4.850 -16.300 1.00 82.44 154 PRO A O 1
ATOM 1222 N N . ARG A 1 155 ? -6.002 -3.154 -15.156 1.00 85.69 155 ARG A N 1
ATOM 1223 C CA . ARG A 1 155 ? -4.696 -3.804 -14.975 1.00 85.69 155 ARG A CA 1
ATOM 1224 C C . ARG A 1 155 ? -4.674 -4.589 -13.670 1.00 85.69 155 ARG A C 1
ATOM 1226 O O . ARG A 1 155 ? -5.157 -4.078 -12.660 1.00 85.69 155 ARG A O 1
ATOM 1233 N N . VAL A 1 156 ? -4.072 -5.775 -13.682 1.00 88.94 156 VAL A N 1
ATOM 1234 C CA . VAL A 1 156 ? -3.686 -6.475 -12.450 1.00 88.94 156 VAL A CA 1
ATOM 1235 C C . VAL A 1 156 ? -2.560 -5.682 -11.791 1.00 88.94 156 VAL A C 1
ATOM 1237 O O . VAL A 1 156 ? -1.554 -5.398 -12.437 1.00 88.94 156 VAL A O 1
ATOM 1240 N N . THR A 1 157 ? -2.747 -5.277 -10.537 1.00 90.00 157 THR A N 1
ATOM 1241 C CA . THR A 1 157 ? -1.779 -4.453 -9.788 1.00 90.00 157 THR A CA 1
ATOM 1242 C C . THR A 1 157 ? -1.167 -5.175 -8.605 1.00 90.00 157 THR A C 1
ATOM 1244 O O . THR A 1 157 ? -0.093 -4.783 -8.154 1.00 90.00 157 THR A O 1
ATOM 1247 N N . LYS A 1 158 ? -1.832 -6.213 -8.098 1.00 90.25 158 LYS A N 1
ATOM 1248 C CA . LYS A 1 158 ? -1.295 -7.071 -7.050 1.00 90.25 158 LYS A CA 1
ATOM 1249 C C . LYS A 1 158 ? -1.585 -8.524 -7.364 1.00 90.25 158 LYS A C 1
ATOM 1251 O O . LYS A 1 158 ? -2.693 -8.866 -7.775 1.00 90.25 158 LYS A O 1
ATOM 1256 N N . ASP A 1 159 ? -0.583 -9.348 -7.116 1.00 88.81 159 ASP A N 1
ATOM 1257 C CA . ASP A 1 159 ? -0.748 -10.779 -6.960 1.00 88.81 159 ASP A CA 1
ATOM 1258 C C . ASP A 1 159 ? -0.687 -11.101 -5.466 1.00 88.81 159 ASP A C 1
ATOM 1260 O O . ASP A 1 159 ? 0.238 -10.666 -4.775 1.00 88.81 159 ASP A O 1
ATOM 1264 N N . VAL A 1 160 ? -1.721 -11.763 -4.953 1.00 86.19 160 VAL A N 1
ATOM 1265 C CA . VAL A 1 160 ? -1.956 -11.882 -3.515 1.00 86.19 160 VAL A CA 1
ATOM 1266 C C . VAL A 1 160 ? -2.191 -13.327 -3.119 1.00 86.19 160 VAL A C 1
ATOM 1268 O O . VAL A 1 160 ? -2.895 -14.083 -3.793 1.00 86.19 160 VAL A O 1
ATOM 1271 N N . ILE A 1 161 ? -1.592 -13.680 -1.985 1.00 84.00 161 ILE A N 1
ATOM 1272 C CA . ILE A 1 161 ? -1.730 -14.962 -1.312 1.00 84.00 161 ILE A CA 1
ATOM 1273 C C . ILE A 1 161 ? -2.273 -14.673 0.085 1.00 84.00 161 ILE A C 1
ATOM 1275 O O . ILE A 1 161 ? -1.567 -14.096 0.908 1.00 84.00 161 ILE A O 1
ATOM 1279 N N . CYS A 1 162 ? -3.508 -15.095 0.348 1.00 86.12 162 CYS A N 1
ATOM 1280 C CA . CYS A 1 162 ? -4.102 -15.041 1.682 1.00 86.12 162 CYS A CA 1
ATOM 1281 C C . CYS A 1 162 ? -4.160 -16.446 2.278 1.00 86.12 162 CYS A C 1
ATOM 1283 O O . CYS A 1 162 ? -4.515 -17.416 1.595 1.00 86.12 162 CYS A O 1
ATOM 1285 N N . PHE A 1 163 ? -3.881 -16.536 3.574 1.00 84.94 163 PHE A N 1
ATOM 1286 C CA . PHE A 1 163 ? -4.095 -17.746 4.355 1.00 84.94 163 PHE A CA 1
ATOM 1287 C C . PHE A 1 163 ? -5.400 -17.641 5.131 1.00 84.94 163 PHE A C 1
ATOM 1289 O O . PHE A 1 163 ? -5.780 -16.567 5.593 1.00 84.94 163 PHE A O 1
ATOM 1296 N N . HIS A 1 164 ? -6.090 -18.765 5.290 1.00 84.50 164 HIS A N 1
ATOM 1297 C CA . HIS A 1 164 ? -7.290 -18.799 6.110 1.00 84.50 164 HIS A CA 1
ATOM 1298 C C . HIS A 1 164 ? -6.947 -18.487 7.579 1.00 84.50 164 HIS A C 1
ATOM 1300 O O . HIS A 1 164 ? -6.027 -19.080 8.138 1.00 84.50 164 HIS A O 1
ATOM 1306 N N . ALA A 1 165 ? -7.715 -17.607 8.233 1.00 83.81 165 ALA A N 1
ATOM 1307 C CA . ALA A 1 165 ? -7.448 -17.191 9.617 1.00 83.81 165 ALA A CA 1
ATOM 1308 C C . ALA A 1 165 ? -7.453 -18.367 10.617 1.00 83.81 165 ALA A C 1
ATOM 1310 O O . ALA A 1 165 ? -6.686 -18.381 11.573 1.00 83.81 165 ALA A O 1
ATOM 1311 N N . GLY A 1 166 ? -8.264 -19.401 10.364 1.00 86.00 166 GLY A N 1
ATOM 1312 C CA . GLY A 1 166 ? -8.266 -20.632 11.170 1.00 86.00 166 GLY A CA 1
ATOM 1313 C C . GLY A 1 166 ? -6.959 -21.436 11.108 1.00 86.00 166 GLY A C 1
ATOM 1314 O O . GLY A 1 166 ? -6.693 -22.219 12.013 1.00 86.00 166 GLY A O 1
ATOM 1315 N N . ASP A 1 167 ? -6.128 -21.214 10.085 1.00 86.50 167 ASP A N 1
ATOM 1316 C CA . ASP A 1 167 ? -4.806 -21.832 9.953 1.00 86.50 167 ASP A CA 1
ATOM 1317 C C . ASP A 1 167 ? -3.686 -20.949 10.525 1.00 86.50 167 ASP A C 1
ATOM 1319 O O . ASP A 1 167 ? -2.521 -21.334 10.440 1.00 86.50 167 ASP A O 1
ATOM 1323 N N . PHE A 1 168 ? -3.998 -19.792 11.123 1.00 87.69 168 PHE A N 1
ATOM 1324 C CA . PHE A 1 168 ? -3.003 -18.814 11.577 1.00 87.69 168 PHE A CA 1
ATOM 1325 C C . PHE A 1 168 ? -1.862 -19.426 12.416 1.00 87.69 168 PHE A C 1
ATOM 1327 O O . PHE A 1 168 ? -0.706 -19.227 12.038 1.00 87.69 168 PHE A O 1
ATOM 1334 N N . PRO A 1 169 ? -2.109 -20.263 13.449 1.00 89.19 169 PRO A N 1
ATOM 1335 C CA . PRO A 1 169 ? -1.021 -20.895 14.204 1.00 89.19 169 PRO A CA 1
ATOM 1336 C C . PRO A 1 169 ? -0.125 -21.795 13.337 1.00 89.19 169 PRO A C 1
ATOM 1338 O O . PRO A 1 169 ? 1.097 -21.792 13.481 1.00 89.19 169 PRO A O 1
ATOM 1341 N N . ASN A 1 170 ? -0.722 -22.530 12.391 1.00 88.56 170 ASN A N 1
ATOM 1342 C CA . ASN A 1 170 ? 0.007 -23.405 11.472 1.00 88.56 170 ASN A CA 1
ATOM 1343 C C . ASN A 1 170 ? 0.854 -22.594 10.483 1.00 88.56 170 ASN A C 1
ATOM 1345 O O . ASN A 1 170 ? 1.987 -22.977 10.191 1.00 88.56 170 ASN A O 1
ATOM 1349 N N . VAL A 1 171 ? 0.316 -21.484 9.966 1.00 87.00 171 VAL A N 1
ATOM 1350 C CA . VAL A 1 171 ? 1.019 -20.562 9.059 1.00 87.00 171 VAL A CA 1
ATOM 1351 C C . VAL A 1 171 ? 2.236 -19.972 9.764 1.00 87.00 171 VAL A C 1
ATOM 1353 O O . VAL A 1 171 ? 3.344 -20.065 9.239 1.00 87.00 171 VAL A O 1
ATOM 1356 N N . VAL A 1 172 ? 2.038 -19.428 10.968 1.00 88.12 172 VAL A N 1
ATOM 1357 C CA . VAL A 1 172 ? 3.091 -18.816 11.791 1.00 88.12 172 VAL A CA 1
ATOM 1358 C C . VAL A 1 172 ? 4.213 -19.808 12.053 1.00 88.12 172 VAL A C 1
ATOM 1360 O O . VAL A 1 172 ? 5.378 -19.507 11.799 1.00 88.12 172 VAL A O 1
ATOM 1363 N N . GLN A 1 173 ? 3.868 -21.031 12.458 1.00 88.94 173 GLN A N 1
ATOM 1364 C CA . GLN A 1 173 ? 4.854 -22.076 12.700 1.00 88.94 173 GLN A CA 1
ATOM 1365 C C . GLN A 1 173 ? 5.590 -22.500 11.419 1.00 88.94 173 GLN A C 1
ATOM 1367 O O . GLN A 1 173 ? 6.808 -22.653 11.433 1.00 88.94 173 GLN A O 1
ATOM 1372 N N . ARG A 1 174 ? 4.892 -22.716 10.299 1.00 87.19 174 ARG A N 1
ATOM 1373 C CA . ARG A 1 174 ? 5.522 -23.218 9.062 1.00 87.19 174 ARG A CA 1
ATOM 1374 C C . ARG A 1 174 ? 6.391 -22.178 8.368 1.00 87.19 174 ARG A C 1
ATOM 1376 O O . ARG A 1 174 ? 7.431 -22.533 7.822 1.00 87.19 174 ARG A O 1
ATOM 1383 N N . LEU A 1 175 ? 5.960 -20.920 8.379 1.00 86.19 175 LEU A N 1
ATOM 1384 C CA . LEU A 1 175 ? 6.712 -19.808 7.801 1.00 86.19 175 LEU A CA 1
ATOM 1385 C C . LEU A 1 175 ? 7.754 -19.234 8.766 1.00 86.19 175 LEU A C 1
ATOM 1387 O O . LEU A 1 175 ? 8.553 -18.408 8.337 1.00 86.19 175 LEU A O 1
ATOM 1391 N N . GLN A 1 176 ? 7.768 -19.691 10.027 1.00 88.94 176 GLN A N 1
ATOM 1392 C CA . GLN A 1 176 ? 8.612 -19.145 11.093 1.00 88.94 176 GLN A CA 1
ATOM 1393 C C . GLN A 1 176 ? 8.423 -17.625 11.210 1.00 88.94 176 GLN A C 1
ATOM 1395 O O . GLN A 1 176 ? 9.392 -16.870 11.203 1.00 88.94 176 GLN A O 1
ATOM 1400 N N . LEU A 1 177 ? 7.157 -17.189 11.253 1.00 87.56 177 LEU A N 1
ATOM 1401 C CA . LEU A 1 177 ? 6.819 -15.777 11.415 1.00 87.56 177 LEU A CA 1
ATOM 1402 C C . LEU A 1 177 ? 7.169 -15.323 12.831 1.00 87.56 177 LEU A C 1
ATOM 1404 O O . LEU A 1 177 ? 6.636 -15.861 13.803 1.00 87.56 177 LEU A O 1
ATOM 1408 N N . ASP A 1 178 ? 8.012 -14.302 12.937 1.00 89.25 178 ASP A N 1
ATOM 1409 C CA . ASP A 1 178 ? 8.232 -13.591 14.188 1.00 89.25 178 ASP A CA 1
ATOM 1410 C C . ASP A 1 178 ? 7.160 -12.509 14.353 1.00 89.25 178 ASP A C 1
ATOM 1412 O O . ASP A 1 178 ? 7.244 -11.416 13.794 1.00 89.25 178 ASP A O 1
ATOM 1416 N N . LEU A 1 179 ? 6.124 -12.824 15.129 1.00 87.69 179 LEU A N 1
ATOM 1417 C CA . LEU A 1 179 ? 5.029 -11.903 15.426 1.00 87.69 179 LEU A CA 1
ATOM 1418 C C . LEU A 1 179 ? 5.401 -10.832 16.460 1.00 87.69 179 LEU A C 1
ATOM 1420 O O . LEU A 1 179 ? 4.507 -10.130 16.924 1.00 87.69 179 LEU A O 1
ATOM 1424 N N . HIS A 1 180 ? 6.669 -10.682 16.850 1.00 86.31 180 HIS A N 1
ATOM 1425 C CA . HIS A 1 180 ? 7.162 -9.545 17.639 1.00 86.31 180 HIS A CA 1
ATOM 1426 C C . HIS A 1 180 ? 7.842 -8.481 16.773 1.00 86.31 180 HIS A C 1
ATOM 1428 O O . HIS A 1 180 ? 7.904 -7.318 17.162 1.00 86.31 180 HIS A O 1
ATOM 1434 N N . GLU A 1 181 ? 8.216 -8.835 15.549 1.00 86.88 181 GLU A N 1
ATOM 1435 C CA . GLU A 1 181 ? 8.773 -7.916 14.564 1.00 86.88 181 GLU A CA 1
ATOM 1436 C C . GLU A 1 181 ? 7.670 -7.103 13.843 1.00 86.88 181 GLU A C 1
ATOM 1438 O O . GLU A 1 181 ? 6.500 -7.524 13.769 1.00 86.88 181 GLU A O 1
ATOM 1443 N N . PRO A 1 182 ? 7.975 -5.902 13.316 1.00 83.44 182 PRO A N 1
ATOM 1444 C CA . PRO A 1 182 ? 7.077 -5.192 12.411 1.00 83.44 182 PRO A CA 1
ATOM 1445 C C . PRO A 1 182 ? 6.873 -5.981 11.101 1.00 83.44 182 PRO A C 1
ATOM 1447 O O . PRO A 1 182 ? 7.735 -6.780 10.727 1.00 83.44 182 PRO A O 1
ATOM 1450 N N . PRO A 1 183 ? 5.773 -5.746 10.355 1.00 83.81 183 PRO A N 1
ATOM 1451 C CA . PRO A 1 183 ? 5.419 -6.503 9.144 1.00 83.81 183 PRO A CA 1
ATOM 1452 C C . PRO A 1 183 ? 6.562 -6.741 8.142 1.00 83.81 183 PRO A C 1
ATOM 1454 O O . PRO A 1 183 ? 6.662 -7.809 7.544 1.00 83.81 183 PRO A O 1
ATOM 1457 N N . LEU A 1 184 ? 7.465 -5.768 7.982 1.00 82.81 184 LEU A N 1
ATOM 1458 C CA . LEU A 1 184 ? 8.593 -5.847 7.049 1.00 82.81 184 LEU A CA 1
ATOM 1459 C C . LEU A 1 184 ? 9.668 -6.880 7.440 1.00 82.81 184 LEU A C 1
ATOM 1461 O O . LEU A 1 184 ? 10.408 -7.328 6.560 1.00 82.81 184 LEU A O 1
ATOM 1465 N N . SER A 1 185 ? 9.766 -7.254 8.718 1.00 84.56 185 SER A N 1
ATOM 1466 C CA . SER A 1 185 ? 10.785 -8.170 9.252 1.00 84.56 185 SER A CA 1
ATOM 1467 C C . SER A 1 185 ? 10.225 -9.450 9.875 1.00 84.56 185 SER A C 1
ATOM 1469 O O . SER A 1 185 ? 11.018 -10.301 10.265 1.00 84.56 185 SER A O 1
ATOM 1471 N N . GLN A 1 186 ? 8.901 -9.664 9.873 1.00 86.06 186 GLN A N 1
ATOM 1472 C CA . GLN A 1 186 ? 8.292 -10.888 10.426 1.00 86.06 186 GLN A CA 1
ATOM 1473 C C . GLN A 1 186 ? 8.786 -12.177 9.763 1.00 86.06 186 GLN A C 1
ATOM 1475 O O . GLN A 1 186 ? 8.760 -13.235 10.385 1.00 86.06 186 GLN A O 1
ATOM 1480 N N . VAL A 1 187 ? 9.222 -12.120 8.501 1.00 85.50 187 VAL A N 1
ATOM 1481 C CA . VAL A 1 187 ? 9.740 -13.289 7.786 1.00 85.50 187 VAL A CA 1
ATOM 1482 C C . VAL A 1 187 ? 11.007 -12.968 7.001 1.00 85.50 187 VAL A C 1
ATOM 1484 O O . VAL A 1 187 ? 11.144 -11.941 6.322 1.00 85.50 187 VAL A O 1
ATOM 1487 N N . SER A 1 188 ? 11.953 -13.900 7.062 1.00 75.94 188 SER A N 1
ATOM 1488 C CA . SER A 1 188 ? 13.233 -13.805 6.360 1.00 75.94 188 SER A CA 1
ATOM 1489 C C . SER A 1 188 ? 13.155 -14.294 4.910 1.00 75.94 188 SER A C 1
ATOM 1491 O O . SER A 1 188 ? 13.898 -13.803 4.058 1.00 75.94 188 SER A O 1
ATOM 1493 N N . CYS A 1 189 ? 12.241 -15.218 4.601 1.00 67.75 189 CYS A N 1
ATOM 1494 C CA . CYS A 1 189 ? 12.078 -15.802 3.275 1.00 67.75 189 CYS A CA 1
ATOM 1495 C C . CYS A 1 189 ? 10.910 -15.181 2.491 1.00 67.75 189 CYS A C 1
ATOM 1497 O O . CYS A 1 189 ? 9.893 -14.759 3.039 1.00 67.75 189 CYS A O 1
ATOM 1499 N N . THR A 1 190 ? 11.044 -15.134 1.167 1.00 63.69 190 THR A N 1
ATOM 1500 C CA . THR A 1 190 ? 9.887 -15.009 0.277 1.00 63.69 190 THR A CA 1
ATOM 1501 C C . THR A 1 190 ? 9.146 -16.342 0.287 1.00 63.69 190 THR A C 1
ATOM 1503 O O . THR A 1 190 ? 9.773 -17.394 0.181 1.00 63.69 190 THR A O 1
ATOM 1506 N N . CYS A 1 191 ? 7.823 -16.333 0.454 1.00 59.78 191 CYS A N 1
ATOM 1507 C CA . CYS A 1 191 ? 7.066 -17.579 0.528 1.00 59.78 191 CYS A CA 1
ATOM 1508 C C . CYS A 1 191 ? 7.181 -18.333 -0.804 1.00 59.78 191 CYS A C 1
ATOM 1510 O O . CYS A 1 191 ? 6.775 -17.828 -1.850 1.00 59.78 191 CYS A O 1
ATOM 1512 N N . LEU A 1 192 ? 7.757 -19.534 -0.772 1.00 56.97 192 LEU A N 1
ATOM 1513 C CA . LEU A 1 192 ? 7.937 -20.384 -1.947 1.00 56.97 192 LEU A CA 1
ATOM 1514 C C . LEU A 1 192 ? 6.884 -21.491 -1.953 1.00 56.97 192 LEU A C 1
ATOM 1516 O O . LEU A 1 192 ? 6.542 -22.019 -0.898 1.00 56.97 192 LEU A O 1
ATOM 1520 N N . LEU A 1 193 ? 6.442 -21.894 -3.152 1.00 54.34 193 LEU A N 1
ATOM 1521 C CA . LEU A 1 193 ? 5.498 -22.996 -3.420 1.00 54.34 193 LEU A CA 1
ATOM 1522 C C . LEU A 1 193 ? 5.650 -24.257 -2.522 1.00 54.34 193 LEU A C 1
ATOM 1524 O O . LEU A 1 193 ? 4.624 -24.824 -2.149 1.00 54.34 193 LEU A O 1
ATOM 1528 N N . PRO A 1 194 ? 6.856 -24.694 -2.095 1.00 53.47 194 PRO A N 1
ATOM 1529 C CA . PRO A 1 194 ? 7.006 -25.837 -1.188 1.00 53.47 194 PRO A CA 1
ATOM 1530 C C . PRO A 1 194 ? 6.446 -25.623 0.229 1.00 53.47 194 PRO A C 1
ATOM 1532 O O . PRO A 1 194 ? 6.030 -26.589 0.862 1.00 53.47 194 PRO A O 1
ATOM 1535 N N . CYS A 1 195 ?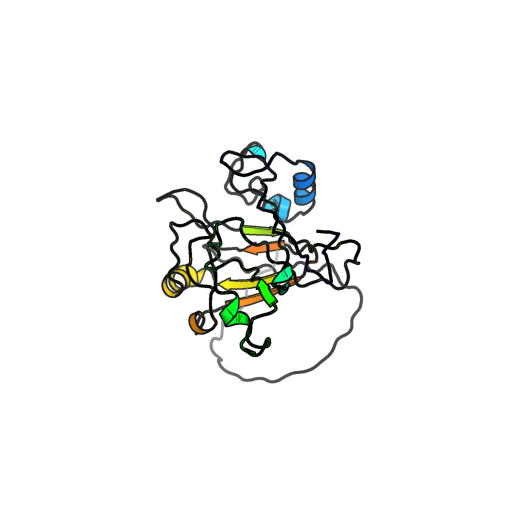 6.391 -24.384 0.732 1.00 53.94 195 CYS A N 1
ATOM 1536 C CA . CYS A 1 195 ? 5.888 -24.068 2.080 1.00 53.94 195 CYS A CA 1
ATOM 1537 C C . CYS A 1 195 ? 4.370 -24.279 2.226 1.00 53.94 195 CYS A C 1
ATOM 1539 O O . CYS A 1 195 ? 3.839 -24.293 3.334 1.00 53.94 195 CYS A O 1
ATOM 1541 N N . PHE A 1 196 ? 3.673 -24.442 1.104 1.00 60.81 196 PHE A N 1
ATOM 1542 C CA . PHE A 1 196 ? 2.224 -24.329 0.989 1.00 60.81 196 PHE A CA 1
ATOM 1543 C C . PHE A 1 196 ? 1.491 -25.674 0.904 1.00 60.81 196 PHE A C 1
ATOM 1545 O O . PHE A 1 196 ? 0.260 -25.709 0.862 1.00 60.81 196 PHE A O 1
ATOM 1552 N N . TYR A 1 197 ? 2.220 -26.795 0.865 1.00 58.12 197 TYR A N 1
ATOM 1553 C CA . TYR A 1 197 ? 1.606 -28.108 0.678 1.00 58.12 197 TYR A CA 1
ATOM 1554 C C . TYR A 1 197 ? 0.661 -28.446 1.849 1.00 58.12 197 TYR A C 1
ATOM 1556 O O . TYR A 1 197 ? 1.068 -28.527 3.013 1.00 58.12 197 TYR A O 1
ATOM 1564 N N . GLY A 1 198 ? -0.626 -28.623 1.533 1.00 57.12 198 GLY A N 1
ATOM 1565 C CA . GLY A 1 198 ? -1.678 -28.961 2.497 1.00 57.12 198 GLY A CA 1
ATOM 1566 C C . GLY A 1 198 ? -2.322 -27.783 3.241 1.00 57.12 198 GLY A C 1
ATOM 1567 O O . GLY A 1 198 ? -3.079 -28.038 4.170 1.00 57.12 198 GLY A O 1
ATOM 1568 N N . MET A 1 199 ? -2.047 -26.528 2.866 1.00 61.59 199 MET A N 1
ATOM 1569 C CA . MET A 1 199 ? -2.739 -25.348 3.413 1.00 61.59 199 MET A CA 1
ATOM 1570 C C . MET A 1 199 ? -3.803 -24.841 2.436 1.00 61.59 199 MET A C 1
ATOM 1572 O O . MET A 1 199 ? -3.597 -24.865 1.221 1.00 61.59 199 MET A O 1
ATOM 1576 N N . MET A 1 200 ? -4.941 -24.373 2.955 1.00 57.00 200 MET A N 1
ATOM 1577 C CA . MET A 1 200 ? -5.971 -23.755 2.122 1.00 57.00 200 MET A CA 1
ATOM 1578 C C . MET A 1 200 ? -5.551 -22.318 1.796 1.00 57.00 200 MET A C 1
ATOM 1580 O O . MET A 1 200 ? -5.460 -21.467 2.679 1.00 57.00 200 MET A O 1
ATOM 1584 N N . ILE A 1 201 ? -5.263 -22.064 0.520 1.00 62.56 201 ILE A N 1
ATOM 1585 C CA . ILE A 1 201 ? -4.712 -20.792 0.045 1.00 62.56 201 ILE A CA 1
ATOM 1586 C C . ILE A 1 201 ? -5.698 -20.153 -0.914 1.00 62.56 201 ILE A C 1
ATOM 1588 O O . ILE A 1 201 ? -6.152 -20.793 -1.866 1.00 62.56 201 ILE A O 1
ATOM 1592 N N . LEU A 1 202 ? -5.991 -18.875 -0.684 1.00 61.00 202 LEU A N 1
ATOM 1593 C CA . LEU A 1 202 ? -6.657 -18.050 -1.676 1.00 61.00 202 LEU A CA 1
ATOM 1594 C C . LEU A 1 202 ? -5.580 -17.325 -2.485 1.00 61.00 202 LEU A C 1
ATOM 1596 O O . LEU A 1 202 ? -4.844 -16.499 -1.949 1.00 61.00 202 LEU A O 1
ATOM 1600 N N . HIS A 1 203 ? -5.489 -17.649 -3.771 1.00 72.56 203 HIS A N 1
ATOM 1601 C CA . HIS A 1 203 ? -4.664 -16.926 -4.731 1.00 72.56 203 HIS A CA 1
ATOM 1602 C C . HIS A 1 203 ? -5.581 -16.127 -5.650 1.00 72.56 203 HIS A C 1
ATOM 1604 O O . HIS A 1 203 ? -6.545 -16.675 -6.195 1.00 72.56 203 HIS A O 1
ATOM 1610 N N . SER A 1 204 ? -5.350 -14.824 -5.779 1.00 67.00 204 SER A N 1
ATOM 1611 C CA . SER A 1 204 ? -6.220 -13.964 -6.583 1.00 67.00 204 SER A CA 1
ATOM 1612 C C . SER A 1 204 ? -5.464 -12.767 -7.162 1.00 67.00 204 SER A C 1
ATOM 1614 O O . SER A 1 204 ? -4.948 -11.954 -6.393 1.00 67.00 204 SER A O 1
ATOM 1616 N N . PRO A 1 205 ? -5.445 -12.598 -8.500 1.00 73.19 205 PRO A N 1
ATOM 1617 C CA . PRO A 1 205 ? -4.944 -11.377 -9.115 1.00 73.19 205 PRO A CA 1
ATOM 1618 C C . PRO A 1 205 ? -5.945 -10.237 -8.896 1.00 73.19 205 PRO A C 1
ATOM 1620 O O . PRO A 1 205 ? -7.107 -10.312 -9.311 1.00 73.19 205 PRO A O 1
ATOM 1623 N N . ILE A 1 206 ? -5.495 -9.155 -8.264 1.00 72.44 206 ILE A N 1
ATOM 1624 C CA . ILE A 1 206 ? -6.342 -7.997 -7.974 1.00 72.44 206 ILE A CA 1
ATOM 1625 C C . ILE A 1 206 ? -6.220 -6.979 -9.106 1.00 72.44 206 ILE A C 1
ATOM 1627 O O . ILE A 1 206 ? -5.130 -6.500 -9.423 1.00 72.44 206 ILE A O 1
ATOM 1631 N N . HIS A 1 207 ? -7.360 -6.639 -9.711 1.00 74.88 207 HIS A N 1
ATOM 1632 C CA . HIS A 1 207 ? -7.454 -5.652 -10.784 1.00 74.88 207 HIS A CA 1
ATOM 1633 C C . HIS A 1 207 ? -7.686 -4.244 -10.215 1.00 74.88 207 HIS A C 1
ATOM 1635 O O . HIS A 1 207 ? -8.326 -4.070 -9.184 1.00 74.88 207 HIS A O 1
ATOM 1641 N N . SER A 1 208 ? -7.188 -3.221 -10.905 1.00 59.84 208 SER A N 1
ATOM 1642 C CA . SER A 1 208 ? -7.194 -1.814 -10.476 1.00 59.84 208 SER A CA 1
ATOM 1643 C C . SER A 1 208 ? -8.554 -1.081 -10.535 1.00 59.84 208 SER A C 1
ATOM 1645 O O . SER A 1 208 ? -8.584 0.149 -10.451 1.00 59.84 208 SER A O 1
ATOM 1647 N N . THR A 1 209 ? -9.683 -1.755 -10.715 1.00 54.22 209 THR A N 1
ATOM 1648 C CA . THR A 1 209 ? -11.010 -1.109 -10.706 1.00 54.22 209 THR A CA 1
ATOM 1649 C C . THR A 1 209 ? -11.417 -0.737 -9.285 1.00 54.22 209 THR A C 1
ATOM 1651 O O . THR A 1 209 ? -12.178 -1.483 -8.692 1.00 54.22 209 THR A O 1
ATOM 1654 N N . ALA A 1 210 ? -10.859 0.347 -8.719 1.00 47.53 210 ALA A N 1
ATOM 1655 C CA . ALA A 1 210 ? -11.152 0.842 -7.361 1.00 47.53 210 ALA A CA 1
ATOM 1656 C C . ALA A 1 210 ? -11.420 -0.301 -6.361 1.00 47.53 210 ALA A C 1
ATOM 1658 O O . ALA A 1 210 ? -12.416 -0.308 -5.640 1.00 47.53 210 ALA A O 1
ATOM 1659 N N . THR A 1 211 ? -10.576 -1.336 -6.413 1.00 46.88 211 THR A N 1
ATOM 1660 C CA . THR A 1 211 ? -10.891 -2.591 -5.743 1.00 46.88 211 THR A CA 1
ATOM 1661 C C . THR A 1 211 ? -10.547 -2.411 -4.280 1.00 46.88 211 THR A C 1
ATOM 1663 O O . THR A 1 211 ? -9.382 -2.200 -3.934 1.00 46.88 211 THR A O 1
ATOM 1666 N N . LEU A 1 212 ? -11.582 -2.469 -3.449 1.00 49.91 212 LEU A N 1
ATOM 1667 C CA . LEU A 1 212 ? -11.463 -2.581 -2.007 1.00 49.91 212 LEU A CA 1
ATOM 1668 C C . LEU A 1 212 ? -10.972 -3.983 -1.691 1.00 49.91 212 LEU A C 1
ATOM 1670 O O . LEU A 1 212 ? -11.596 -4.972 -2.081 1.00 49.91 212 LEU A O 1
ATOM 1674 N N . TRP A 1 213 ? -9.838 -4.061 -1.016 1.00 47.38 213 TRP A N 1
ATOM 1675 C CA . TRP A 1 213 ? -9.308 -5.319 -0.535 1.00 47.38 213 TRP A CA 1
ATOM 1676 C C . TRP A 1 213 ? -9.286 -5.290 0.983 1.00 47.38 213 TRP A C 1
ATOM 1678 O O . TRP A 1 213 ? -8.750 -4.360 1.577 1.00 47.38 213 TRP A O 1
ATOM 1688 N N . LEU A 1 214 ? -9.932 -6.277 1.592 1.00 44.53 214 LEU A N 1
ATOM 1689 C CA . LEU A 1 214 ? -10.037 -6.407 3.033 1.00 44.53 214 LEU A CA 1
ATOM 1690 C C . LEU A 1 214 ? -9.296 -7.677 3.441 1.00 44.53 214 LEU A C 1
ATOM 1692 O O . LEU A 1 214 ? -9.753 -8.784 3.149 1.00 44.53 214 LEU A O 1
ATOM 1696 N N . ASP A 1 215 ? -8.169 -7.501 4.114 1.00 45.28 215 ASP A N 1
ATOM 1697 C CA . ASP A 1 215 ? -7.460 -8.561 4.811 1.00 45.28 215 ASP A CA 1
ATOM 1698 C C . ASP A 1 215 ? -8.106 -8.729 6.184 1.00 45.28 215 ASP A C 1
ATOM 1700 O O . ASP A 1 215 ? -7.832 -8.017 7.151 1.00 45.28 215 ASP A O 1
ATOM 1704 N N . VAL A 1 216 ? -9.065 -9.648 6.241 1.00 36.25 216 VAL A N 1
ATOM 1705 C CA . VAL A 1 216 ? -9.797 -9.983 7.460 1.00 36.25 216 VAL A CA 1
ATOM 1706 C C . VAL A 1 216 ? -9.081 -11.131 8.161 1.00 36.25 216 VAL A C 1
ATOM 1708 O O . VAL A 1 216 ? -9.377 -12.297 7.900 1.00 36.25 216 VAL A O 1
ATOM 1711 N N . VAL A 1 217 ? -8.199 -10.830 9.113 1.00 37.09 217 VAL A N 1
ATOM 1712 C CA . VAL A 1 217 ? -7.872 -11.792 10.178 1.00 37.09 217 VAL A CA 1
ATOM 1713 C C . VAL A 1 217 ? -8.846 -11.545 11.331 1.00 37.09 217 VAL A C 1
ATOM 1715 O O . VAL A 1 217 ? -8.485 -11.014 12.374 1.00 37.09 217 VAL A O 1
ATOM 1718 N N . LEU A 1 218 ? -10.129 -11.870 11.129 1.00 31.94 218 LEU A N 1
ATOM 1719 C CA . LEU A 1 218 ? -11.099 -11.854 12.227 1.00 31.94 218 LEU A CA 1
ATOM 1720 C C . LEU A 1 218 ? -11.070 -13.207 12.943 1.00 31.94 218 LEU A C 1
ATOM 1722 O O . LEU A 1 218 ? -11.259 -14.244 12.293 1.00 31.94 218 LEU A O 1
ATOM 1726 N N . PRO A 1 219 ? -10.944 -13.228 14.280 1.00 29.33 219 PRO A N 1
ATOM 1727 C CA . PRO A 1 219 ? -11.288 -14.392 15.076 1.00 29.33 219 PRO A CA 1
ATOM 1728 C C . PRO A 1 219 ? -12.820 -14.502 15.115 1.00 29.33 219 PRO A C 1
ATOM 1730 O O . PRO A 1 219 ? -13.464 -14.135 16.090 1.00 29.33 219 PRO A O 1
ATOM 1733 N N . GLY A 1 220 ? -13.433 -14.948 14.017 1.00 31.12 220 GLY A N 1
ATOM 1734 C CA . GLY A 1 220 ? -14.884 -15.118 13.956 1.00 31.12 220 GLY A CA 1
ATOM 1735 C C . GLY A 1 220 ? -15.484 -14.931 12.570 1.00 31.12 220 GLY A C 1
ATOM 1736 O O . GLY A 1 220 ? -15.871 -13.834 12.194 1.00 31.12 220 GLY A O 1
ATOM 1737 N N . GLY A 1 221 ? -15.600 -16.042 11.841 1.00 30.62 221 GLY A N 1
ATOM 1738 C CA . GLY A 1 221 ? -16.706 -16.361 10.932 1.00 30.62 221 GLY A CA 1
ATOM 1739 C C . GLY A 1 221 ? -17.430 -15.232 10.189 1.00 30.62 221 GLY A C 1
ATOM 1740 O O . GLY A 1 221 ? -18.651 -15.162 10.272 1.00 30.62 221 GLY A O 1
ATOM 1741 N N . LEU A 1 222 ? -16.733 -14.436 9.379 1.00 29.11 222 LEU A N 1
ATOM 1742 C CA . LEU A 1 222 ? -17.346 -13.658 8.300 1.00 29.11 222 LEU A CA 1
ATOM 1743 C C . LEU A 1 222 ? -16.596 -13.969 7.005 1.00 29.11 222 LEU A C 1
ATOM 1745 O O . LEU A 1 222 ? -15.398 -13.733 6.875 1.00 29.11 222 LEU A O 1
ATOM 1749 N N . ARG A 1 223 ? -17.306 -14.602 6.066 1.00 29.44 223 ARG A N 1
ATOM 1750 C CA . ARG A 1 223 ? -16.782 -14.953 4.741 1.00 29.44 223 ARG A CA 1
ATOM 1751 C C . ARG A 1 223 ? -16.406 -13.670 4.003 1.00 29.44 223 ARG A C 1
ATOM 1753 O O . ARG A 1 223 ? -17.162 -12.705 4.056 1.00 29.44 223 ARG A O 1
ATOM 1760 N N . ALA A 1 224 ? -15.287 -13.699 3.278 1.00 31.19 224 ALA A N 1
ATOM 1761 C CA . ALA A 1 224 ? -14.911 -12.648 2.341 1.00 31.19 224 ALA A CA 1
ATOM 1762 C C . ALA A 1 224 ? -16.116 -12.277 1.459 1.00 31.19 224 ALA A C 1
ATOM 1764 O O . ALA A 1 224 ? -16.678 -13.140 0.776 1.00 31.19 224 ALA A O 1
ATOM 1765 N N . CYS A 1 225 ? -16.531 -11.009 1.492 1.00 26.88 225 CYS A N 1
ATOM 1766 C CA . CYS A 1 225 ? -17.483 -10.503 0.515 1.00 26.88 225 CYS A CA 1
ATOM 1767 C C . CYS A 1 225 ? -16.822 -10.590 -0.869 1.00 26.88 225 CYS A C 1
ATOM 1769 O O . CYS A 1 225 ? -15.687 -10.130 -1.021 1.00 26.88 225 CYS A O 1
ATOM 1771 N N . PRO A 1 226 ? -17.482 -11.169 -1.887 1.00 28.09 226 PRO A N 1
ATOM 1772 C CA . PRO A 1 226 ? -16.992 -11.046 -3.250 1.00 28.09 226 PRO A CA 1
ATOM 1773 C C . PRO A 1 226 ? -16.915 -9.556 -3.624 1.00 28.09 226 PRO A C 1
ATOM 1775 O O . PRO A 1 226 ? -17.697 -8.761 -3.093 1.00 28.09 226 PRO A O 1
ATOM 1778 N N . PRO A 1 227 ? -16.001 -9.161 -4.531 1.00 32.94 227 PRO A N 1
ATOM 1779 C CA . PRO A 1 227 ? -15.934 -7.784 -5.003 1.00 32.94 227 PRO A CA 1
ATOM 1780 C C . PRO A 1 227 ? -17.315 -7.362 -5.509 1.00 32.94 227 PRO A C 1
ATOM 1782 O O . PRO A 1 227 ? -17.932 -8.085 -6.301 1.00 32.94 227 PRO A O 1
ATOM 1785 N N . LEU A 1 228 ? -17.803 -6.214 -5.028 1.00 34.88 228 LEU A N 1
ATOM 1786 C CA . LEU A 1 228 ? -19.027 -5.602 -5.530 1.00 34.88 228 LEU A CA 1
ATOM 1787 C C . LEU A 1 228 ? -18.812 -5.351 -7.029 1.00 34.88 228 LEU A C 1
ATOM 1789 O O . LEU A 1 228 ? -18.015 -4.500 -7.417 1.00 34.88 228 LEU A O 1
ATOM 1793 N N . ARG A 1 229 ? -19.457 -6.150 -7.883 1.00 35.50 229 ARG A N 1
ATOM 1794 C CA . ARG A 1 229 ? -19.586 -5.806 -9.297 1.00 35.50 229 ARG A CA 1
ATOM 1795 C C . ARG A 1 229 ? -20.680 -4.757 -9.392 1.00 35.50 229 ARG A C 1
ATOM 1797 O O . ARG A 1 229 ? -21.807 -5.031 -8.980 1.00 35.50 229 ARG A O 1
ATOM 1804 N N . ASP A 1 230 ? -20.369 -3.616 -9.991 1.00 37.16 230 ASP A N 1
ATOM 1805 C CA . ASP A 1 230 ? -21.399 -2.776 -10.593 1.00 37.16 230 ASP A CA 1
ATOM 1806 C C . ASP A 1 230 ? -22.225 -3.615 -11.590 1.00 37.16 230 ASP A C 1
ATOM 1808 O O . ASP A 1 230 ? -21.694 -4.550 -12.212 1.00 37.16 230 ASP A O 1
ATOM 1812 N N . PRO A 1 231 ? -23.535 -3.351 -11.730 1.00 32.06 231 PRO A N 1
ATOM 1813 C CA . PRO A 1 231 ? -24.429 -4.219 -12.485 1.00 32.06 231 PRO A CA 1
ATOM 1814 C C . PRO A 1 231 ? -24.054 -4.219 -13.977 1.00 32.06 231 PRO A C 1
ATOM 1816 O O . PRO A 1 231 ? -24.008 -3.152 -14.590 1.00 32.06 231 PRO A O 1
ATOM 1819 N N . PRO A 1 232 ? -23.835 -5.385 -14.618 1.00 39.81 232 PRO A N 1
ATOM 1820 C CA . PRO A 1 232 ? -23.638 -5.423 -16.054 1.00 39.81 232 PRO A CA 1
ATOM 1821 C C . PRO A 1 232 ? -24.995 -5.513 -16.755 1.00 39.81 232 PRO A C 1
ATOM 1823 O O . PRO A 1 232 ? -25.749 -6.476 -16.592 1.00 39.81 232 PRO A O 1
ATOM 1826 N N . GLY A 1 233 ? -25.287 -4.524 -17.594 1.00 39.38 233 GLY A N 1
ATOM 1827 C CA . GLY A 1 233 ? -26.231 -4.712 -18.684 1.00 39.38 233 GLY A CA 1
ATOM 1828 C C . GLY A 1 233 ? -25.725 -5.795 -19.643 1.00 39.38 233 GLY A C 1
ATOM 1829 O O . GLY A 1 233 ? -24.556 -5.807 -20.016 1.00 39.38 233 GLY A O 1
ATOM 1830 N N . GLY A 1 234 ? -26.630 -6.678 -20.069 1.00 30.34 234 GLY A N 1
ATOM 1831 C CA . GLY A 1 234 ? -26.503 -7.431 -21.319 1.00 30.34 234 GLY A CA 1
ATOM 1832 C C . GLY A 1 234 ? -25.717 -8.746 -21.269 1.00 30.34 234 GLY A C 1
ATOM 1833 O O . GLY A 1 234 ? -24.501 -8.787 -21.410 1.00 30.34 234 GLY A O 1
ATOM 1834 N N . LEU A 1 235 ? -26.469 -9.843 -21.184 1.00 27.78 235 LEU A N 1
ATOM 1835 C CA . LEU A 1 235 ? -26.094 -11.236 -21.461 1.00 27.78 235 LEU A CA 1
ATOM 1836 C C . LEU A 1 235 ? -25.107 -11.437 -22.630 1.00 27.78 235 LEU A C 1
ATOM 1838 O O . LEU A 1 235 ? -25.415 -11.038 -23.750 1.00 27.78 235 LEU A O 1
ATOM 1842 N N . ARG A 1 236 ? -24.068 -12.264 -22.416 1.00 26.84 236 ARG A N 1
ATOM 1843 C CA . ARG A 1 236 ? -23.744 -13.431 -23.271 1.00 26.84 236 ARG A CA 1
ATOM 1844 C C . ARG A 1 236 ? -23.103 -14.544 -22.435 1.00 26.84 236 ARG A C 1
ATOM 1846 O O . ARG A 1 236 ? -22.097 -14.333 -21.769 1.00 26.84 236 ARG A O 1
ATOM 1853 N N . ALA A 1 237 ? -23.701 -15.732 -22.485 1.00 27.27 237 ALA A N 1
ATOM 1854 C CA . ALA A 1 237 ? -23.155 -16.959 -21.918 1.00 27.27 237 ALA A CA 1
ATOM 1855 C C . ALA A 1 237 ? -22.168 -17.612 -22.903 1.00 27.27 237 ALA A C 1
ATOM 1857 O O . ALA A 1 237 ? -22.469 -17.703 -24.092 1.00 27.27 237 ALA A O 1
ATOM 1858 N N . CYS A 1 238 ? -21.048 -18.135 -22.397 1.00 24.77 238 CYS A N 1
ATOM 1859 C CA . CYS A 1 238 ? -20.227 -19.133 -23.089 1.00 24.77 238 CYS A CA 1
ATOM 1860 C C . CYS A 1 238 ? -20.219 -20.433 -22.257 1.00 24.77 238 CYS A C 1
ATOM 1862 O O . CYS A 1 238 ? -19.933 -20.368 -21.060 1.00 24.77 238 CYS A O 1
ATOM 1864 N N . PRO A 1 239 ? -20.572 -21.598 -22.838 1.00 33.16 239 PRO A N 1
ATOM 1865 C CA . PRO A 1 239 ? -20.694 -22.870 -22.125 1.00 33.16 239 PRO A CA 1
ATOM 1866 C C . PRO A 1 239 ? -19.386 -23.687 -22.146 1.00 33.16 239 PRO A C 1
ATOM 1868 O O . PRO A 1 239 ? -18.515 -23.425 -22.969 1.00 33.16 239 PRO A O 1
ATOM 1871 N N . LEU A 1 240 ? -19.359 -24.764 -21.335 1.00 26.39 240 LEU A N 1
ATOM 1872 C CA . LEU A 1 240 ? -18.357 -25.857 -21.213 1.00 26.39 240 LEU A CA 1
ATOM 1873 C C . LEU A 1 240 ? -17.321 -25.606 -20.091 1.00 26.39 240 LEU A C 1
ATOM 1875 O O . LEU A 1 240 ? -16.701 -24.559 -20.053 1.00 26.39 240 LEU A O 1
ATOM 1879 N N . LEU A 1 241 ? -17.076 -26.488 -19.114 1.00 27.86 241 LEU A N 1
ATOM 1880 C CA . LEU A 1 241 ? -17.201 -27.946 -19.066 1.00 27.86 241 LEU A CA 1
ATOM 1881 C C . LEU A 1 241 ? -17.994 -28.454 -17.843 1.00 27.86 241 LEU A C 1
ATOM 1883 O O . LEU A 1 241 ? -17.737 -28.093 -16.699 1.00 27.86 241 LEU A O 1
ATOM 1887 N N . LYS A 1 242 ? -18.874 -29.426 -18.107 1.00 28.38 242 LYS A N 1
ATOM 1888 C CA . LYS A 1 242 ? -19.300 -30.456 -17.149 1.00 28.38 242 LYS A CA 1
ATOM 1889 C C . LYS A 1 242 ? -18.171 -31.482 -16.982 1.00 28.38 242 LYS A C 1
ATOM 1891 O O . LYS A 1 242 ? -17.650 -31.937 -17.998 1.00 28.38 242 LYS A O 1
ATOM 1896 N N . ARG A 1 243 ? -17.954 -31.994 -15.764 1.00 30.09 243 ARG A N 1
ATOM 1897 C CA . ARG A 1 243 ? -18.233 -33.409 -15.420 1.00 30.09 243 ARG A CA 1
ATOM 1898 C C . ARG A 1 243 ? -18.120 -33.699 -13.903 1.00 30.09 243 ARG A C 1
ATOM 1900 O O . ARG A 1 243 ? -17.506 -32.914 -13.193 1.00 30.09 243 ARG A O 1
ATOM 1907 N N . PRO A 1 244 ? -18.768 -34.784 -13.416 1.00 37.50 244 PRO A N 1
ATOM 1908 C CA . PRO A 1 244 ? -19.160 -34.991 -12.015 1.00 37.50 244 PRO A CA 1
ATOM 1909 C C . PRO A 1 244 ? -18.424 -36.156 -11.316 1.00 37.50 244 PRO A C 1
ATOM 1911 O O . PRO A 1 244 ? -17.849 -37.001 -11.992 1.00 37.50 244 PRO A O 1
ATOM 1914 N N . SER A 1 245 ? -18.560 -36.272 -9.985 1.00 27.62 245 SER A N 1
ATOM 1915 C CA . SER A 1 245 ? -18.601 -37.538 -9.202 1.00 27.62 245 SER A CA 1
ATOM 1916 C C . SER A 1 245 ? -18.732 -37.199 -7.702 1.00 27.62 245 SER A C 1
ATOM 1918 O O . SER A 1 245 ? -17.853 -36.546 -7.163 1.00 27.62 245 SER A O 1
ATOM 1920 N N . ARG A 1 246 ? -19.906 -37.353 -7.066 1.00 29.44 246 ARG A N 1
ATOM 1921 C CA . ARG A 1 246 ? -20.436 -38.511 -6.294 1.00 29.44 246 ARG A CA 1
ATOM 1922 C C . ARG A 1 246 ? -19.726 -38.833 -4.957 1.00 29.44 246 ARG A C 1
ATOM 1924 O O . ARG A 1 246 ? -18.524 -39.045 -4.930 1.00 29.44 246 ARG A O 1
ATOM 1931 N N . ARG A 1 247 ? -20.584 -39.066 -3.940 1.00 28.59 247 ARG A N 1
ATOM 1932 C CA . ARG A 1 247 ? -20.408 -39.413 -2.503 1.00 28.59 247 ARG A CA 1
ATOM 1933 C C . ARG A 1 247 ? -20.238 -38.191 -1.582 1.00 28.59 247 ARG A C 1
ATOM 1935 O O . ARG A 1 247 ? -19.383 -37.370 -1.839 1.00 28.59 247 ARG A O 1
ATOM 1942 N N . ALA A 1 248 ? -21.026 -37.990 -0.525 1.00 30.22 248 ALA A N 1
ATOM 1943 C CA . ALA A 1 248 ? -21.778 -38.942 0.289 1.00 30.22 248 ALA A CA 1
ATOM 1944 C C . ALA A 1 248 ? -23.247 -38.531 0.507 1.00 30.22 248 ALA A C 1
ATOM 1946 O O . ALA A 1 248 ? -23.575 -37.368 0.717 1.00 30.22 248 ALA A O 1
ATOM 1947 N N . GLN A 1 249 ? -24.117 -39.540 0.454 1.00 28.23 249 GLN A N 1
ATOM 1948 C CA . GLN A 1 249 ? -25.436 -39.536 1.075 1.00 28.23 249 GLN A CA 1
ATOM 1949 C C . GLN A 1 249 ? -25.272 -39.630 2.594 1.00 28.23 249 GLN A C 1
ATOM 1951 O O . GLN A 1 249 ? -24.367 -40.318 3.063 1.00 28.23 249 GLN A O 1
ATOM 1956 N N . GLY A 1 250 ? -26.214 -39.043 3.326 1.00 25.17 250 GLY A N 1
ATOM 1957 C CA . GLY A 1 250 ? -26.478 -39.417 4.711 1.00 25.17 250 GLY A CA 1
ATOM 1958 C C . GLY A 1 250 ? -26.703 -38.223 5.621 1.00 25.17 250 GLY A C 1
ATOM 1959 O O . GLY A 1 250 ? -25.791 -37.816 6.323 1.00 25.17 250 GLY A O 1
ATOM 1960 N N . LEU A 1 251 ? -27.920 -37.682 5.628 1.00 29.80 251 LEU A N 1
ATOM 1961 C CA . LEU A 1 251 ? -28.811 -37.785 6.787 1.00 29.80 251 LEU A CA 1
ATOM 1962 C C . LEU A 1 251 ? -30.120 -37.058 6.477 1.00 29.80 251 LEU A C 1
ATOM 1964 O O . LEU A 1 251 ? -30.183 -35.864 6.206 1.00 29.80 251 LEU A O 1
ATOM 1968 N N . SER A 1 252 ? -31.158 -37.876 6.450 1.00 25.89 252 SER A N 1
ATOM 1969 C CA . SER A 1 252 ? -32.565 -37.544 6.373 1.00 25.89 252 SER A CA 1
ATOM 1970 C C . SER A 1 252 ? -33.065 -36.869 7.648 1.00 25.89 252 SER A C 1
ATOM 1972 O O . SER A 1 252 ? -32.652 -37.250 8.739 1.00 25.89 252 SER A O 1
ATOM 1974 N N . SER A 1 253 ? -34.117 -36.066 7.470 1.00 26.03 253 SER A N 1
ATOM 1975 C CA . SER A 1 253 ? -35.164 -35.776 8.455 1.00 26.03 253 SER A CA 1
ATOM 1976 C C . SER A 1 253 ? -34.837 -34.706 9.496 1.00 26.03 253 SER A C 1
ATOM 1978 O O . SER A 1 253 ? -34.131 -34.966 10.458 1.00 26.03 253 SER A O 1
ATOM 1980 N N . ILE A 1 254 ? -35.458 -33.534 9.346 1.00 29.69 254 ILE A N 1
ATOM 1981 C CA . ILE A 1 254 ? -36.463 -33.021 10.290 1.00 29.69 254 ILE A CA 1
ATOM 1982 C C . ILE A 1 254 ? -37.433 -32.144 9.485 1.00 29.69 254 ILE A C 1
ATOM 1984 O O . ILE A 1 254 ? -37.028 -31.348 8.641 1.00 29.69 254 ILE A O 1
ATOM 1988 N N . LYS A 1 255 ? -38.721 -32.411 9.698 1.00 30.16 255 LYS A N 1
ATOM 1989 C CA . LYS A 1 255 ? -39.878 -31.849 9.007 1.00 30.16 255 LYS A CA 1
ATOM 1990 C C . LYS A 1 255 ? -40.166 -30.412 9.442 1.00 30.16 255 LYS A C 1
ATOM 1992 O O . LYS A 1 255 ? -39.942 -30.044 10.591 1.00 30.16 255 LYS A O 1
ATOM 1997 N N . GLU A 1 256 ? -40.745 -29.680 8.497 1.00 29.70 256 GLU A N 1
ATOM 1998 C CA . GLU A 1 256 ? -41.614 -28.513 8.660 1.00 29.70 256 GLU A CA 1
ATOM 1999 C C . GLU A 1 256 ? -42.545 -28.645 9.872 1.00 29.70 256 GLU A C 1
ATOM 2001 O O . GLU A 1 256 ? -43.113 -29.718 10.063 1.00 29.70 256 GLU A O 1
ATOM 2006 N N . THR A 1 257 ? -42.773 -27.565 10.627 1.00 29.58 257 THR A N 1
ATOM 2007 C CA . THR A 1 257 ? -44.116 -27.002 10.892 1.00 29.58 257 THR A CA 1
ATOM 2008 C C . THR A 1 257 ? -43.970 -25.622 11.560 1.00 29.58 257 THR A C 1
ATOM 2010 O O . THR A 1 257 ? -43.102 -25.446 12.411 1.00 29.58 257 THR A O 1
ATOM 2013 N N . LEU A 1 258 ? -44.905 -24.719 11.231 1.00 29.56 258 LEU A N 1
ATOM 2014 C CA . LEU A 1 258 ? -45.322 -23.489 11.929 1.00 29.56 258 LEU A CA 1
ATOM 2015 C C . LEU A 1 258 ? -44.832 -22.158 11.340 1.00 29.56 258 LEU A C 1
ATOM 2017 O O . LEU A 1 258 ? -43.972 -21.478 11.893 1.00 29.56 258 LEU A O 1
ATOM 2021 N N . GLN A 1 259 ? -45.528 -21.729 10.284 1.00 28.38 259 GLN A N 1
ATOM 2022 C CA . GLN A 1 259 ? -45.890 -20.325 10.118 1.00 28.38 259 GLN A CA 1
ATOM 2023 C C . GLN A 1 259 ? -47.283 -20.224 9.478 1.00 28.38 259 GLN A C 1
ATOM 2025 O O . GLN A 1 259 ? -47.474 -20.718 8.377 1.00 28.38 259 GLN A O 1
ATOM 2030 N N . GLU A 1 260 ? -48.228 -19.659 10.232 1.00 32.66 260 GLU A N 1
ATOM 2031 C CA . GLU A 1 260 ? -49.438 -18.900 9.854 1.00 32.66 260 GLU A CA 1
ATOM 2032 C C . GLU A 1 260 ? -50.308 -18.858 11.127 1.00 32.66 260 GLU A C 1
ATOM 2034 O O . GLU A 1 260 ? -50.484 -19.866 11.801 1.00 32.66 260 GLU A O 1
ATOM 2039 N N . GLY A 1 261 ? -50.819 -17.738 11.618 1.00 29.17 261 GLY A N 1
ATOM 2040 C CA . GLY A 1 261 ? -51.043 -16.445 10.994 1.00 29.17 261 GLY A CA 1
ATOM 2041 C C . GLY A 1 261 ? -52.361 -15.934 11.565 1.00 29.17 261 GLY A C 1
ATOM 2042 O O . GLY A 1 261 ? -53.424 -16.464 11.278 1.00 29.17 261 GLY A O 1
ATOM 2043 N N . SER A 1 262 ? -52.266 -14.960 12.459 1.00 31.44 262 SER A N 1
ATOM 2044 C CA . SER A 1 262 ? -53.359 -14.086 12.868 1.00 31.44 262 SER A CA 1
ATOM 2045 C C . SER A 1 262 ? -53.794 -13.211 11.690 1.00 31.44 262 SER A C 1
ATOM 2047 O O . SER A 1 262 ? -52.928 -12.554 11.109 1.00 31.44 262 SER A O 1
ATOM 2049 N N . GLY A 1 263 ? -55.102 -13.135 11.426 1.00 30.06 263 GLY A N 1
ATOM 2050 C CA . GLY A 1 263 ? -55.713 -12.152 10.519 1.00 30.06 263 GLY A CA 1
ATOM 2051 C C . GLY A 1 263 ? -56.514 -12.776 9.396 1.00 30.06 263 GLY A C 1
ATOM 2052 O O . GLY A 1 263 ? -55.881 -13.141 8.386 1.00 30.06 263 GLY A O 1
#

Radius of gyration: 25.41 Å; chains: 1; bounding box: 102×56×50 Å

=== Feature glossary ===
A reading guide for the features in this record.

Start from the sequence.

  · Sequence gives the chain of amino acids in standard one-letter code (A=alanine, C=cysteine, …, Y=tyrosine), read N→C. It is the only feature that is directly encoded by the gene; all structural features are derived from the folded form of this sequence.

Fold it, and you get atomic coordinates and the backbone conformation that goes with them.

  · Structure coordinates are given as an mmCIF _atom_site loop: one row per atom with element, residue name, chain id, sequence number, and x/y/z position in Å. Only the four main-chain atoms per residue are included here; side chains are omitted to keep the record compact.

  · Backbone dihedral angles. Every residue except chain termini has a φ (preceding-C → N → Cα → C) and a ψ (N → Cα → C → next-N). They are reported in degrees following the IUPAC sign convention. Secondary structure is essentially a statement about which (φ, ψ) basin each residue occupies.

  · Eight-state secondary structure (DSSP): H is the canonical α-helix, G the tighter 3₁₀-helix, I the wider π-helix; E/B are β-structure, T and S are turns and bends, and '-' is everything else. DSSP derives these from the pattern of main-chain N–H···O=C hydrogen bonds, not from the sequence.

  · SS3 is a coarse helix/strand/coil call (letters a/b/c) made by the P-SEA algorithm from inter-Cα distances and dihedrals. It is less detailed than DSSP but needs only Cα positions.

Summarize the fold with a handful of shape descriptors and a per-residue structural alphabet.

  · Radius of gyration (Rg) is the root-mean-square distance of Cα atoms from their centroid — a single number for overall size and compactness. A globular domain of N residues has Rg ≈ 2.2·N^0.38 Å; an extended or disordered chain has a much larger Rg. The Cα contact count is the number of residue pairs whose Cα atoms are within 8 Å and are more than four positions apart in sequence — a standard proxy for tertiary packing density. The bounding box is the smallest axis-aligned box enclosing all Cα atoms.

  · 3Di is Foldseek's structural alphabet. Each residue is assigned one of twenty discrete states based on how its Cα sits relative to its spatial (not sequential) neighbors. Aligning 3Di strings finds structural homologs roughly as well as full 3D superposition, but orders of magnitude faster.

  · Solvent-accessible surface area (SASA) is the area in Å² traced out by the centre of a 1.4 Å probe sphere (a water molecule) rolled over the protein's van der Waals surface (Shrake–Rupley / Lee–Richards construction). Buried residues have near-zero SASA; fully exposed residues can exceed 200 Å². The total SASA scales roughly with the number of surface residues.

Ask how reliable the model is.

  · For AlphaFold models, the B-factor field carries pLDDT — the model's own estimate of local accuracy on a 0–100 scale. Regions with pLDDT<50 should be treated as essentially unmodeled; they often correspond to intrinsically disordered segments.

  · For experimental (PDB) structures, the B-factor (temperature factor) quantifies the positional spread of each atom in the crystal — a combination of thermal vibration and static disorder — in units of Å². High B-factors mark flexible loops or poorly resolved regions; low B-factors mark the rigid, well-ordered core.

  · Predicted Aligned Error (PAE) is an AlphaFold confidence matrix: entry (i, j) is the expected error in the position of residue j, in ångströms, when the prediction is superimposed on the true structure at residue i. Low PAE within a block of residues means that block is internally rigid and well-predicted; high PAE between two blocks means their relative placement is uncertain even if each block individually is confident.

Place it in context: what it resembles, what it is annotated as, and how it looks.

  · Structural nearest neighbors (via Foldseek easy-search vs the PDB). Reported per hit: target PDB id, E-value, and alignment TM-score. A TM-score above ~0.5 is the conventional threshold for 'same fold'.

  · Functional annotations link the protein to curated databases. InterPro entries identify conserved domains and families by matching the sequence against member-database signatures (Pfam, PROSITE, CDD, …). Gene Ontology (GO) terms describe molecular function, biological process, and cellular component in a controlled vocabulary. CATH places the structure in a hierarchical fold classification (Class/Architecture/Topology/Homologous-superfamily). The organism is the source species.

  · The contact map is a binary N×N matrix image: pixel (i, j) is dark where Cα_i and Cα_j are within 8 Å and |i−j|>4. Because the |i−j|>4 filter removes local helical contacts, off-diagonal stripes parallel to the main diagonal indicate parallel β-sheets; stripes perpendicular to it indicate antiparallel β-sheets. The Ramachandran plot scatters every residue's (φ, ψ) pair against the sterically allowed regions. The PAE heatmap renders the predicted-aligned-error matrix.

  · Six rendered views show the 3D structure from the faces of a cube — i.e. along ±x, ±y, ±z. Rendering representation is drawn randomly per protein from cartoon (secondary-structure ribbons), sticks (backbone bonds), or molecular surface; coloring is either N→C rainbow (blue at the N-terminus through red at the C-terminus) or one color per chain.